Protein AF-A0A383EWZ5-F1 (afdb_monomer_lite)

Radius of gyration: 17.29 Å; chains: 1; bounding box: 44×47×40 Å

Secondary structure (DSSP, 8-state):
-----EEEE-TTT--EEEEE--HHHHH--EEETTEEE---GGG-EEEEE-TT--SS--EEEEEETTEEEEE-TTS-EEEEEE-S---SSS-S-SS-EEE-SSSSSS-EEE-SSEEE-TTS-EEEES---S----EEEE--S--TTS--EEEETTTTEEE-TTS-EEEE--TTT-S----EEEE--S--SSS-EEEE-

Sequence (197 aa):
MEDMDLLILDGKTGQVKRKANPDQLTGCSAYVNGDLHISNYAHHRLMIANFSGNQYPQDFVVKLGNDIIAFNHQLEILWQYKNKWYQYPKHSAYIPAVGDLDGDGRDEVNGGHFGLDHDGTVIWERYLGDNMDAVLVEDWDGNPDNGKEAILSAGGQVLDASGFSLLELGLEVVPHGQEVRCGNIFPNPTGLDMVIR

InterPro domains:
  IPR028994 Integrin alpha, N-terminal [SSF69318] (25-142)

Organism: NCBI:txid408172

pLDDT: mean 89.62, std 11.78, range [51.66, 98.75]

Structure (mmCIF, N/CA/C/O backbone):
data_AF-A0A383EWZ5-F1
#
_entry.id   AF-A0A383EWZ5-F1
#
loop_
_atom_site.group_PDB
_atom_site.id
_atom_site.type_symbol
_atom_site.label_atom_id
_atom_site.label_alt_id
_atom_site.label_comp_id
_atom_site.label_asym_id
_atom_site.label_entity_id
_atom_site.label_seq_id
_atom_site.pdbx_PDB_ins_code
_atom_site.Cartn_x
_atom_site.Cartn_y
_atom_site.Cartn_z
_atom_site.occupancy
_atom_site.B_iso_or_equiv
_atom_site.auth_seq_id
_atom_site.auth_comp_id
_atom_site.auth_asym_id
_atom_site.auth_atom_id
_atom_site.pdbx_PDB_model_num
ATOM 1 N N . MET A 1 1 ? -10.022 20.322 10.426 1.00 56.25 1 MET A N 1
ATOM 2 C CA . MET A 1 1 ? -11.365 19.703 10.414 1.00 56.25 1 MET A CA 1
ATOM 3 C C . MET A 1 1 ? -11.706 19.461 11.869 1.00 56.25 1 MET A C 1
ATOM 5 O O . MET A 1 1 ? -10.805 19.022 12.566 1.00 56.25 1 MET A O 1
ATOM 9 N N . GLU A 1 2 ? -12.893 19.831 12.350 1.00 62.06 2 GLU A N 1
ATOM 10 C CA . GLU A 1 2 ? -13.145 19.791 13.803 1.00 62.06 2 GLU A CA 1
ATOM 11 C C . GLU A 1 2 ? -13.675 18.442 14.306 1.00 62.06 2 GLU A C 1
ATOM 13 O O . GLU A 1 2 ? -13.528 18.187 15.487 1.00 62.06 2 GLU A O 1
ATOM 18 N N . ASP A 1 3 ? -14.137 17.532 13.434 1.00 75.44 3 ASP A N 1
ATOM 19 C CA . ASP A 1 3 ? -14.577 16.189 13.843 1.00 75.44 3 ASP A CA 1
ATOM 20 C C . ASP A 1 3 ? -14.409 15.155 12.707 1.00 75.44 3 ASP A C 1
ATOM 22 O O . ASP A 1 3 ? -15.035 15.289 11.651 1.00 75.44 3 ASP A O 1
ATOM 26 N N . MET A 1 4 ? -13.593 14.108 12.907 1.00 85.94 4 MET A N 1
ATOM 27 C CA . MET A 1 4 ? -13.520 12.936 12.014 1.00 85.94 4 MET A CA 1
ATOM 28 C C . MET A 1 4 ? -13.779 11.642 12.783 1.00 85.94 4 MET A C 1
ATOM 30 O O . MET A 1 4 ? -12.963 11.209 13.591 1.00 85.94 4 MET A O 1
ATOM 34 N N . ASP A 1 5 ? -14.890 10.982 12.464 1.00 91.19 5 ASP A N 1
ATOM 35 C CA . ASP A 1 5 ? -15.229 9.688 13.045 1.00 91.19 5 ASP A CA 1
ATOM 36 C C . ASP A 1 5 ? -14.757 8.526 12.168 1.00 91.19 5 ASP A C 1
ATOM 38 O O . ASP A 1 5 ? -14.969 8.496 10.954 1.00 91.19 5 ASP A O 1
ATOM 42 N N . LEU A 1 6 ? -14.206 7.513 12.825 1.00 93.38 6 LEU A N 1
ATOM 43 C CA . LEU A 1 6 ? -13.883 6.216 12.262 1.00 93.38 6 LEU A CA 1
ATOM 44 C C . LEU A 1 6 ? -14.893 5.195 12.775 1.00 93.38 6 LEU A C 1
ATOM 46 O O . LEU A 1 6 ? -15.078 5.049 13.985 1.00 93.38 6 LEU A O 1
ATOM 50 N N . LEU A 1 7 ? -15.579 4.514 11.859 1.00 96.12 7 LEU A N 1
ATOM 51 C CA . LEU A 1 7 ? -16.716 3.655 12.182 1.00 96.12 7 LEU A CA 1
ATOM 52 C C . LEU A 1 7 ? -16.502 2.242 11.648 1.00 96.12 7 LEU A C 1
ATOM 54 O O . LEU A 1 7 ? -16.150 2.056 10.486 1.00 96.12 7 LEU A O 1
ATOM 58 N N . ILE A 1 8 ? -16.833 1.248 12.471 1.00 96.44 8 ILE A N 1
ATOM 59 C CA . ILE A 1 8 ? -17.096 -0.117 12.008 1.00 96.44 8 ILE A CA 1
ATOM 60 C C . ILE A 1 8 ? -18.599 -0.313 12.055 1.00 96.44 8 ILE A C 1
ATOM 62 O O . ILE A 1 8 ? -19.217 -0.187 13.117 1.00 96.44 8 ILE A O 1
ATOM 66 N N . LEU A 1 9 ? -19.183 -0.631 10.905 1.00 97.56 9 LEU A N 1
ATOM 67 C CA . LEU A 1 9 ? -20.614 -0.845 10.759 1.00 97.56 9 LEU A CA 1
ATOM 68 C C . LEU A 1 9 ? -20.910 -2.328 10.559 1.00 97.56 9 LEU A C 1
ATOM 70 O O . LEU A 1 9 ? -20.127 -3.083 9.985 1.00 97.56 9 LEU A O 1
ATOM 74 N N . ASP A 1 10 ? -22.077 -2.756 11.014 1.00 97.94 10 ASP A N 1
ATOM 75 C CA . ASP A 1 10 ? -22.634 -4.025 10.588 1.00 97.94 10 ASP A CA 1
ATOM 76 C C . ASP A 1 10 ? -22.976 -3.969 9.093 1.00 97.94 10 ASP A C 1
ATOM 78 O O . ASP A 1 10 ? -23.831 -3.190 8.678 1.00 97.94 10 ASP A O 1
ATOM 82 N N . GLY A 1 11 ? -22.326 -4.805 8.280 1.00 96.00 11 GLY A N 1
ATOM 83 C CA . GLY A 1 11 ? -22.461 -4.749 6.820 1.00 96.00 11 GLY A CA 1
ATOM 84 C C . GLY A 1 11 ? -23.876 -5.012 6.289 1.00 96.00 11 GLY A C 1
ATOM 85 O O . GLY A 1 11 ? -24.184 -4.615 5.170 1.00 96.00 11 GLY A O 1
ATOM 86 N N . LYS A 1 12 ? -24.757 -5.650 7.075 1.00 97.94 12 LYS A N 1
ATOM 87 C CA . LYS A 1 12 ? -26.149 -5.910 6.679 1.00 97.94 12 LYS A CA 1
ATOM 88 C C . LYS A 1 12 ? -27.091 -4.779 7.082 1.00 97.94 12 LYS A C 1
ATOM 90 O O . LYS A 1 12 ? -28.042 -4.492 6.360 1.00 97.94 12 LYS A O 1
ATOM 95 N N . THR A 1 13 ? -26.884 -4.198 8.260 1.00 98.25 13 THR A N 1
ATOM 96 C CA . THR A 1 13 ? -27.849 -3.279 8.887 1.00 98.25 13 THR A CA 1
ATOM 97 C C . THR A 1 13 ? -27.386 -1.827 8.926 1.00 98.25 13 THR A C 1
ATOM 99 O O . THR A 1 13 ? -28.199 -0.945 9.185 1.00 98.25 13 THR A O 1
ATOM 102 N N . GLY A 1 14 ? -26.096 -1.565 8.708 1.00 97.75 14 GLY A N 1
ATOM 103 C CA . GLY A 1 14 ? -25.486 -0.247 8.876 1.00 97.75 14 GLY A CA 1
ATOM 104 C C . GLY A 1 14 ? -25.384 0.209 10.335 1.00 97.75 14 GLY A C 1
ATOM 105 O O . GLY A 1 14 ? -24.978 1.339 10.587 1.00 97.75 14 GLY A O 1
ATOM 106 N N . GLN A 1 15 ? -25.746 -0.636 11.309 1.00 98.44 15 GLN A N 1
ATOM 107 C CA . GLN A 1 15 ? -25.630 -0.287 12.724 1.00 98.44 15 GLN A CA 1
ATOM 108 C C . GLN A 1 15 ? -24.164 -0.102 13.117 1.00 98.44 15 GLN A C 1
ATOM 110 O O . GLN A 1 15 ? -23.313 -0.925 12.777 1.00 98.44 15 GLN A O 1
ATOM 115 N N . VAL A 1 16 ? -23.877 0.961 13.869 1.00 98.12 16 VAL A N 1
ATOM 116 C CA . VAL A 1 16 ? -22.535 1.227 14.395 1.00 98.12 16 VAL A CA 1
ATOM 117 C C . VAL A 1 16 ? -22.170 0.147 15.410 1.00 98.12 16 VAL A C 1
ATOM 119 O O . VAL A 1 16 ? -22.801 0.029 16.458 1.00 98.12 16 VAL A O 1
ATOM 122 N N . LYS A 1 17 ? -21.136 -0.635 15.095 1.00 97.31 17 LYS A N 1
ATOM 123 C CA . LYS A 1 17 ? -20.541 -1.639 15.986 1.00 97.31 17 LYS A CA 1
ATOM 124 C C . LYS A 1 17 ? -19.411 -1.050 16.820 1.00 97.31 17 LYS A C 1
ATOM 126 O O . LYS A 1 17 ? -19.296 -1.374 17.998 1.00 97.31 17 LYS A O 1
ATOM 131 N N . ARG A 1 18 ? -18.584 -0.191 16.218 1.00 97.31 18 ARG A N 1
ATOM 132 C CA . ARG A 1 18 ? -17.543 0.587 16.905 1.00 97.31 18 ARG A CA 1
ATOM 133 C C . ARG A 1 18 ? -17.432 1.975 16.301 1.00 97.31 18 ARG A C 1
ATOM 135 O O . ARG A 1 18 ? -17.715 2.163 15.118 1.00 97.31 18 ARG A O 1
ATOM 142 N N . LYS A 1 19 ? -16.994 2.915 17.131 1.00 96.69 19 LYS A N 1
ATOM 143 C CA . LYS A 1 19 ? -16.715 4.298 16.772 1.00 96.69 19 LYS A CA 1
ATOM 144 C C . LYS A 1 19 ? -15.467 4.757 17.520 1.00 96.69 19 LYS A C 1
ATOM 146 O O . LYS A 1 19 ? -15.365 4.510 18.719 1.00 96.69 19 LYS A O 1
ATOM 151 N N . ALA A 1 20 ? -14.577 5.445 16.824 1.00 95.19 20 ALA A N 1
ATOM 152 C CA . ALA A 1 20 ? -13.447 6.167 17.392 1.00 95.19 20 ALA A CA 1
ATOM 153 C C . ALA A 1 20 ? -13.312 7.530 16.702 1.00 95.19 20 ALA A C 1
ATOM 155 O O . ALA A 1 20 ? -13.821 7.717 15.599 1.00 95.19 20 ALA A O 1
ATOM 156 N N . ASN A 1 21 ? -12.637 8.472 17.353 1.00 93.25 21 ASN A N 1
ATOM 157 C CA . ASN A 1 21 ? -12.317 9.788 16.798 1.00 93.25 21 ASN A CA 1
ATOM 158 C C . ASN A 1 21 ? -10.880 10.139 17.221 1.00 93.25 21 ASN A C 1
ATOM 160 O O . ASN A 1 21 ? -10.679 10.869 18.188 1.00 93.25 21 ASN A O 1
ATOM 164 N N . PRO A 1 22 ? -9.877 9.463 16.636 1.00 91.25 22 PRO A N 1
ATOM 165 C CA . PRO A 1 22 ? -8.482 9.684 16.991 1.00 91.25 22 PRO A CA 1
ATOM 166 C C . PRO A 1 22 ? -8.011 11.060 16.505 1.00 91.25 22 PRO A C 1
ATOM 168 O O . PRO A 1 22 ? -8.162 11.391 15.326 1.00 91.25 22 PRO A O 1
ATOM 171 N N . ASP A 1 23 ? -7.370 11.820 17.397 1.00 89.69 23 ASP A N 1
ATOM 172 C CA . ASP A 1 23 ? -6.851 13.171 17.130 1.00 89.69 23 ASP A CA 1
ATOM 173 C C . ASP A 1 23 ? -5.902 13.221 15.922 1.00 89.69 23 ASP A C 1
ATOM 175 O O . ASP A 1 23 ? -5.791 14.236 15.236 1.00 89.69 23 ASP A O 1
ATOM 179 N N . GLN A 1 24 ? -5.224 12.114 15.616 1.00 89.31 24 GLN A N 1
ATOM 180 C CA . GLN A 1 24 ? -4.352 11.992 14.453 1.00 89.31 24 GLN A CA 1
ATOM 181 C C . GLN A 1 24 ? -5.112 12.265 13.152 1.00 89.31 24 GLN A C 1
ATOM 183 O O . GLN A 1 24 ? -4.563 12.923 12.278 1.00 89.31 24 GLN A O 1
ATOM 188 N N . LEU A 1 25 ? -6.377 11.842 13.029 1.00 85.56 25 LEU A N 1
ATOM 189 C CA . LEU A 1 25 ? -7.168 12.090 11.820 1.00 85.56 25 LEU A CA 1
ATOM 190 C C . LEU A 1 25 ? -7.535 13.572 11.660 1.00 85.56 25 LEU A C 1
ATOM 192 O O . LEU A 1 25 ? -7.597 14.079 10.543 1.00 85.56 25 LEU A O 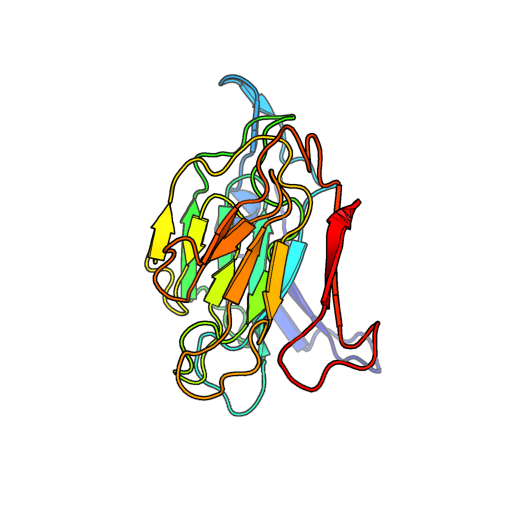1
ATOM 196 N N . THR A 1 26 ? -7.760 14.295 12.756 1.00 81.25 26 THR A N 1
ATOM 197 C CA . THR A 1 26 ? -8.099 15.726 12.705 1.00 81.25 26 THR A CA 1
ATOM 198 C C . THR A 1 26 ? -6.859 16.619 12.616 1.00 81.25 26 THR A C 1
ATOM 200 O O . THR A 1 26 ? -6.941 17.717 12.057 1.00 81.25 26 THR A O 1
ATOM 203 N N . GLY A 1 27 ? -5.709 16.138 13.101 1.00 77.69 27 GLY A N 1
ATOM 204 C CA . GLY A 1 27 ? -4.409 16.809 13.035 1.00 77.69 27 GLY A CA 1
ATOM 205 C C . GLY A 1 27 ? -3.689 16.704 11.685 1.00 77.69 27 GLY A C 1
ATOM 206 O O . GLY A 1 27 ? -2.743 17.459 11.439 1.00 77.69 27 GLY A O 1
ATOM 207 N N . CYS A 1 28 ? -4.125 15.808 10.794 1.00 71.94 28 CYS A N 1
ATOM 208 C CA . CYS A 1 28 ? -3.512 15.632 9.480 1.00 71.94 28 CYS A CA 1
ATOM 209 C C . CYS A 1 28 ? -3.563 16.897 8.620 1.00 71.94 28 CYS A C 1
ATOM 211 O O . CYS A 1 28 ? -4.559 17.621 8.558 1.00 71.94 28 CYS A O 1
ATOM 213 N N . SER A 1 29 ? -2.469 17.128 7.9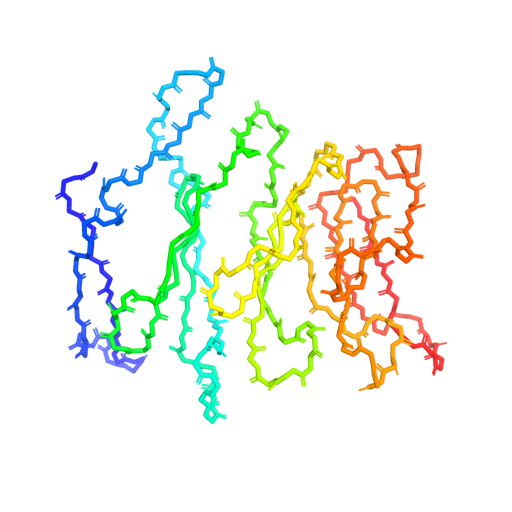02 1.00 68.44 29 SER A N 1
ATOM 214 C CA . SER A 1 29 ? -2.251 18.306 7.063 1.00 68.44 29 SER A CA 1
ATOM 215 C C . SER A 1 29 ? -1.670 17.902 5.709 1.00 68.44 29 SER A C 1
ATOM 217 O O . SER A 1 29 ? -0.946 16.911 5.607 1.00 68.44 29 SER A O 1
ATOM 219 N N . ALA A 1 30 ? -1.937 18.694 4.670 1.00 62.88 30 ALA A N 1
ATOM 220 C CA . ALA A 1 30 ? -1.266 18.585 3.378 1.00 62.88 30 ALA A CA 1
ATOM 221 C C . ALA A 1 30 ? -0.526 19.896 3.072 1.00 62.88 30 ALA A C 1
ATOM 223 O O . ALA A 1 30 ? -0.975 20.979 3.435 1.00 62.88 30 ALA A O 1
ATOM 224 N N . TYR A 1 31 ? 0.630 19.823 2.418 1.00 64.00 31 TYR A N 1
ATOM 225 C CA . TYR A 1 31 ? 1.405 21.015 2.062 1.00 64.00 31 TYR A CA 1
ATOM 226 C C . TYR A 1 31 ? 1.658 21.051 0.557 1.00 64.00 31 TYR A C 1
ATOM 228 O O . TYR A 1 31 ? 1.895 20.016 -0.062 1.00 64.00 31 TYR A O 1
ATOM 236 N N . VAL A 1 32 ? 1.621 22.244 -0.035 1.00 60.25 32 VAL A N 1
ATOM 237 C CA . VAL A 1 32 ? 1.990 22.489 -1.435 1.00 60.25 32 VAL A CA 1
ATOM 238 C C . VAL A 1 32 ? 2.974 23.654 -1.454 1.00 60.25 32 VAL A C 1
ATOM 240 O O . VAL A 1 32 ? 2.634 24.752 -1.036 1.00 60.25 32 VAL A O 1
ATOM 243 N N . ASN A 1 33 ? 4.208 23.413 -1.912 1.00 64.31 33 ASN A N 1
ATOM 244 C CA . ASN A 1 33 ? 5.282 24.421 -1.971 1.00 64.31 33 ASN A CA 1
ATOM 245 C C . ASN A 1 33 ? 5.559 25.147 -0.636 1.00 64.31 33 ASN A C 1
ATOM 247 O O . ASN A 1 33 ? 5.927 26.316 -0.627 1.00 64.31 33 ASN A O 1
ATOM 251 N N . GLY A 1 34 ? 5.403 24.442 0.489 1.00 63.25 34 GLY A N 1
ATOM 252 C CA . GLY A 1 34 ? 5.621 24.988 1.834 1.00 63.25 34 GLY A CA 1
ATOM 253 C C . GLY A 1 34 ? 4.384 25.621 2.475 1.00 63.25 34 GLY A C 1
ATOM 254 O O . GLY A 1 34 ? 4.374 25.802 3.690 1.00 63.25 34 GLY A O 1
ATOM 255 N N . ASP A 1 35 ? 3.320 25.863 1.708 1.00 62.84 35 ASP A N 1
ATOM 256 C CA . ASP A 1 35 ? 2.063 26.392 2.229 1.00 62.84 35 ASP A CA 1
ATOM 257 C C . ASP A 1 35 ? 1.121 25.257 2.637 1.00 62.84 35 ASP A C 1
ATOM 259 O O . ASP A 1 35 ? 0.943 24.280 1.902 1.00 62.84 35 ASP A O 1
ATOM 263 N N . LEU A 1 36 ? 0.504 25.387 3.817 1.00 61.72 36 LEU A N 1
ATOM 264 C CA . LEU A 1 36 ? -0.530 24.470 4.291 1.00 61.72 36 LEU A CA 1
ATOM 265 C C . LEU A 1 36 ? -1.727 24.555 3.340 1.00 61.72 36 LEU A C 1
ATOM 267 O O . LEU A 1 36 ? -2.481 25.529 3.349 1.00 61.72 36 LEU A O 1
ATOM 271 N N . HIS A 1 37 ? -1.907 23.524 2.527 1.00 57.34 37 HIS A N 1
ATOM 272 C CA . HIS A 1 37 ? -3.116 23.341 1.750 1.00 57.34 37 HIS A CA 1
ATOM 273 C C . HIS A 1 37 ? -4.018 22.412 2.553 1.00 57.34 37 HIS A C 1
ATOM 275 O O . HIS A 1 37 ? -3.618 21.325 2.957 1.00 57.34 37 HIS A O 1
ATOM 281 N N . ILE A 1 38 ? -5.238 22.862 2.821 1.00 52.38 38 ILE A N 1
ATOM 282 C CA . ILE A 1 38 ? -6.286 22.078 3.483 1.00 52.38 38 ILE A CA 1
ATOM 283 C C . ILE A 1 38 ? -6.251 20.647 2.921 1.00 52.38 38 ILE A C 1
ATOM 285 O O . ILE A 1 38 ? -6.198 20.508 1.696 1.00 52.38 38 ILE A O 1
ATOM 289 N N . SER A 1 39 ? -6.226 19.617 3.783 1.00 51.66 39 SER A N 1
ATOM 290 C CA . SER A 1 39 ? -6.162 18.204 3.372 1.00 51.66 39 SER A CA 1
ATOM 291 C C . SER A 1 39 ? -7.039 17.975 2.145 1.00 51.66 39 SER A C 1
ATOM 293 O O . SER A 1 39 ? -8.250 18.194 2.194 1.00 51.66 39 SER A O 1
ATOM 295 N N . ASN A 1 40 ? -6.415 17.642 1.010 1.00 54.19 40 ASN A N 1
ATOM 296 C CA . ASN A 1 40 ? -7.129 17.454 -0.245 1.00 54.19 40 ASN A CA 1
ATOM 297 C C . ASN A 1 40 ? -7.959 16.168 -0.133 1.00 54.19 40 ASN A C 1
ATOM 299 O O . ASN A 1 40 ? -7.473 15.072 -0.422 1.00 54.19 40 ASN A O 1
ATOM 303 N N . TYR A 1 41 ? -9.211 16.326 0.302 1.00 55.28 41 TYR A N 1
ATOM 304 C CA . TYR A 1 41 ? -10.167 15.248 0.567 1.00 55.28 41 TYR A CA 1
ATOM 305 C C . TYR A 1 41 ? -10.356 14.282 -0.607 1.00 55.28 41 TYR A C 1
ATOM 307 O O . TYR A 1 41 ? -10.749 13.137 -0.393 1.00 55.28 41 TYR A O 1
ATOM 315 N N . ALA A 1 42 ? -10.036 14.690 -1.841 1.00 58.41 42 ALA A N 1
ATOM 316 C CA . ALA A 1 42 ? -10.112 13.812 -3.005 1.00 58.41 42 ALA A CA 1
ATOM 317 C C . ALA A 1 42 ? -9.160 12.601 -2.915 1.00 58.41 42 ALA A C 1
ATOM 319 O O . ALA A 1 42 ? -9.390 11.579 -3.570 1.00 58.41 42 ALA A O 1
ATOM 320 N N . HIS A 1 43 ? -8.084 12.689 -2.124 1.00 73.06 43 HIS A N 1
ATOM 321 C CA . HIS A 1 43 ? -7.005 11.694 -2.108 1.00 73.06 43 HIS A CA 1
ATOM 322 C C . HIS A 1 43 ? -6.922 10.880 -0.810 1.00 73.06 43 HIS A C 1
ATOM 324 O O . HIS A 1 43 ? -5.939 10.171 -0.607 1.00 73.06 43 HIS A O 1
ATOM 330 N N . HIS A 1 44 ? -7.940 10.940 0.055 1.00 82.75 44 HIS A N 1
ATOM 331 C CA . HIS A 1 44 ? -7.993 10.067 1.229 1.00 82.75 44 HIS A CA 1
ATOM 332 C C . HIS A 1 44 ? -8.222 8.630 0.780 1.00 82.75 44 HIS A C 1
ATOM 334 O O . HIS A 1 44 ? -9.055 8.377 -0.099 1.00 82.75 44 HIS A O 1
ATOM 340 N N . ARG A 1 45 ? -7.477 7.693 1.359 1.00 90.50 45 ARG A N 1
ATOM 341 C CA . ARG A 1 45 ? -7.586 6.267 1.043 1.00 90.50 45 ARG A CA 1
ATOM 342 C C . ARG A 1 45 ? -7.585 5.460 2.325 1.00 90.50 45 ARG A C 1
ATOM 344 O O . ARG A 1 45 ? -6.920 5.831 3.287 1.00 90.50 45 ARG A O 1
ATOM 351 N N . LEU A 1 46 ? -8.345 4.377 2.308 1.00 94.06 46 LEU A N 1
ATOM 352 C CA . LEU A 1 46 ? -8.364 3.369 3.350 1.00 94.06 46 LEU A CA 1
ATOM 353 C C . LEU A 1 46 ? -8.138 2.028 2.665 1.00 94.06 46 LEU A C 1
ATOM 355 O O . LEU A 1 46 ? -8.840 1.711 1.703 1.00 94.06 46 LEU A O 1
ATOM 359 N N . MET A 1 47 ? -7.169 1.269 3.157 1.00 97.19 47 MET A N 1
ATOM 360 C CA . MET A 1 47 ? -6.870 -0.078 2.685 1.00 97.19 47 MET A CA 1
ATOM 361 C C . MET A 1 47 ? -6.968 -1.039 3.867 1.00 97.19 47 MET A C 1
ATOM 363 O O . MET A 1 47 ? -6.459 -0.729 4.942 1.00 97.19 47 MET A O 1
ATOM 367 N N . ILE A 1 48 ? -7.634 -2.179 3.672 1.00 98.00 48 ILE A N 1
ATOM 368 C CA . ILE A 1 48 ? -7.638 -3.280 4.645 1.00 98.00 48 ILE A CA 1
ATOM 369 C C . ILE A 1 48 ? -6.304 -4.015 4.540 1.00 98.00 48 ILE A C 1
ATOM 371 O O . ILE A 1 48 ? -5.862 -4.280 3.428 1.00 98.00 48 ILE A O 1
ATOM 375 N N . ALA A 1 49 ? -5.708 -4.344 5.681 1.00 98.31 49 ALA A N 1
ATOM 376 C CA . ALA A 1 49 ? -4.413 -5.001 5.798 1.00 98.31 49 ALA A CA 1
ATOM 377 C C . ALA A 1 49 ? -4.394 -5.962 7.004 1.00 98.31 49 ALA A C 1
ATOM 379 O O . ALA A 1 49 ? -5.349 -6.045 7.788 1.00 98.31 49 ALA A O 1
ATOM 380 N N . ASN A 1 50 ? -3.297 -6.689 7.169 1.00 98.31 50 ASN A N 1
ATOM 381 C CA . ASN A 1 50 ? -3.050 -7.600 8.275 1.00 98.31 50 ASN A CA 1
ATOM 382 C C . ASN A 1 50 ? -1.749 -7.288 9.026 1.00 98.31 50 ASN A C 1
ATOM 384 O O . ASN A 1 50 ? -0.871 -8.137 9.152 1.00 98.31 50 ASN A O 1
ATOM 388 N N . PHE A 1 51 ? -1.634 -6.083 9.578 1.00 98.69 51 PHE A N 1
ATOM 389 C CA . PHE A 1 51 ? -0.440 -5.661 10.319 1.00 98.69 51 PHE A CA 1
ATOM 390 C C . PHE A 1 51 ? -0.169 -6.487 11.582 1.00 98.69 51 PHE A C 1
ATOM 392 O O . PHE A 1 51 ? 0.975 -6.712 11.956 1.00 98.69 51 PHE A O 1
ATOM 399 N N . SER A 1 52 ? -1.214 -6.964 12.257 1.00 98.25 52 SER A N 1
ATOM 400 C CA . SER A 1 52 ? -1.076 -7.701 13.519 1.00 98.25 52 SER A CA 1
ATOM 401 C C . SER A 1 52 ? -0.863 -9.210 13.330 1.00 98.25 52 SER A C 1
ATOM 403 O O . SER A 1 52 ? -0.751 -9.929 14.323 1.00 98.25 52 SER A O 1
ATOM 405 N N . GLY A 1 53 ? -0.839 -9.722 12.091 1.00 97.12 53 GLY A N 1
ATOM 406 C CA . GLY A 1 53 ? -0.740 -11.163 11.812 1.00 97.12 53 GLY A CA 1
ATOM 407 C C . GLY A 1 53 ? -1.968 -11.959 12.275 1.00 97.12 53 GLY A C 1
ATOM 408 O O . GLY A 1 53 ? -1.856 -13.063 12.807 1.00 97.12 53 GLY A O 1
ATOM 409 N N . ASN A 1 54 ? -3.161 -11.381 12.125 1.00 97.12 54 ASN A N 1
ATOM 410 C CA . ASN A 1 54 ? -4.426 -12.042 12.433 1.00 97.12 54 ASN A CA 1
ATOM 411 C C . ASN A 1 54 ? -4.721 -13.185 11.448 1.00 97.12 54 ASN A C 1
ATOM 413 O O . ASN A 1 54 ? -4.161 -13.252 10.357 1.00 97.12 54 ASN A O 1
ATOM 417 N N . GLN A 1 55 ? -5.682 -14.052 11.793 1.00 95.19 55 GLN A N 1
ATOM 418 C CA . GLN A 1 55 ? -6.125 -15.141 10.908 1.00 95.19 55 GLN A CA 1
ATOM 419 C C . GLN A 1 55 ? -6.671 -14.643 9.554 1.00 95.19 55 GLN A C 1
ATOM 421 O O . GLN A 1 55 ? -6.623 -15.368 8.563 1.00 95.19 55 GLN A O 1
ATOM 426 N N . TYR A 1 56 ? -7.237 -13.438 9.519 1.00 94.25 56 TYR A N 1
ATOM 427 C CA . TYR A 1 56 ? -7.718 -12.781 8.308 1.00 94.25 56 TYR A CA 1
ATOM 428 C C . TYR A 1 56 ? -7.441 -11.272 8.395 1.00 94.25 56 TYR A C 1
ATOM 430 O O . TYR A 1 56 ? -7.444 -10.736 9.509 1.00 94.25 56 TYR A O 1
ATOM 438 N N . PRO A 1 57 ? -7.255 -10.574 7.257 1.00 97.00 57 PRO A N 1
ATOM 439 C CA . PRO A 1 57 ? -7.074 -9.126 7.240 1.00 97.00 57 PRO A CA 1
ATOM 440 C C . PRO A 1 57 ? -8.265 -8.411 7.882 1.00 97.00 57 PRO A C 1
ATOM 442 O O . PRO A 1 57 ? -9.417 -8.580 7.473 1.00 97.00 57 PRO A O 1
ATOM 445 N N . GLN A 1 58 ? -7.982 -7.638 8.922 1.00 96.69 58 GLN A N 1
ATOM 446 C CA . GLN A 1 58 ? -8.976 -6.863 9.674 1.00 96.69 58 GLN A CA 1
ATOM 447 C C . GLN A 1 58 ? -8.413 -5.556 10.239 1.00 96.69 58 GLN A C 1
ATOM 449 O O . GLN A 1 58 ? -9.179 -4.714 10.714 1.00 96.69 58 GLN A O 1
ATOM 454 N N . ASP A 1 59 ? -7.097 -5.383 10.160 1.00 98.56 59 ASP A N 1
ATOM 455 C CA . ASP A 1 59 ? -6.448 -4.108 10.396 1.00 98.56 59 ASP A CA 1
ATOM 456 C C . ASP A 1 59 ? -6.595 -3.256 9.132 1.00 98.56 59 ASP A C 1
ATOM 458 O O . ASP A 1 59 ? -7.102 -3.702 8.096 1.00 98.56 59 ASP A O 1
ATOM 462 N N . PHE A 1 60 ? -6.212 -1.992 9.207 1.00 98.31 60 PHE A N 1
ATOM 463 C CA . PHE A 1 60 ? -6.305 -1.105 8.059 1.00 98.31 60 PHE A CA 1
ATOM 464 C C . PHE A 1 60 ? -5.376 0.083 8.213 1.00 98.31 60 PHE A C 1
ATOM 466 O O . PHE A 1 60 ? -4.978 0.464 9.311 1.00 98.31 60 PHE A O 1
ATOM 473 N N . VAL A 1 61 ? -5.058 0.702 7.088 1.00 97.88 61 VAL A N 1
ATOM 474 C CA . VAL A 1 61 ? -4.248 1.913 7.031 1.00 97.88 61 VAL A CA 1
ATOM 475 C C . VAL A 1 61 ? -5.023 3.011 6.326 1.00 97.88 61 VAL A C 1
ATOM 477 O O . VAL A 1 61 ? -5.689 2.789 5.311 1.00 97.88 61 VAL A O 1
ATOM 480 N N . VAL A 1 62 ? -4.942 4.214 6.883 1.00 94.81 62 VAL A N 1
ATOM 481 C CA . VAL A 1 62 ? -5.545 5.424 6.340 1.00 94.81 62 VAL A CA 1
ATOM 482 C C . VAL A 1 62 ? -4.435 6.324 5.823 1.00 94.81 62 VAL A C 1
ATOM 484 O O . VAL A 1 62 ? -3.561 6.744 6.580 1.00 94.81 62 VAL A O 1
ATOM 487 N N . LYS A 1 63 ? -4.495 6.658 4.534 1.00 90.81 63 LYS A N 1
ATOM 488 C CA . LYS A 1 63 ? -3.721 7.754 3.954 1.00 90.81 63 LYS A CA 1
ATOM 489 C C . LYS A 1 63 ? -4.544 9.032 4.026 1.00 90.81 63 LYS A C 1
ATOM 491 O O . LYS A 1 63 ? -5.617 9.115 3.418 1.00 90.81 63 LYS A O 1
ATOM 496 N N . LEU A 1 64 ? -4.011 10.037 4.711 1.00 85.94 64 LEU A N 1
ATOM 497 C CA . LEU A 1 64 ? -4.669 11.309 4.961 1.00 85.94 64 LEU A CA 1
ATOM 498 C C . LEU A 1 64 ? -3.679 12.470 4.805 1.00 85.94 64 LEU A C 1
ATOM 500 O O . LEU A 1 64 ? -2.851 12.726 5.672 1.00 85.94 64 LEU A O 1
ATOM 504 N N . GLY A 1 65 ? -3.746 13.180 3.675 1.00 80.25 65 GLY A N 1
ATOM 505 C CA . GLY A 1 65 ? -2.732 14.182 3.335 1.00 80.25 65 GLY A CA 1
ATOM 506 C C . GLY A 1 65 ? -1.345 13.541 3.229 1.00 80.25 65 GLY A C 1
ATOM 507 O O . GLY A 1 65 ? -1.135 12.658 2.391 1.00 80.25 65 GLY A O 1
ATOM 508 N N . ASN A 1 66 ? -0.421 13.979 4.084 1.00 83.44 66 ASN A N 1
ATOM 509 C CA . ASN A 1 66 ? 0.926 13.414 4.178 1.00 83.44 66 ASN A CA 1
ATOM 510 C C . ASN A 1 66 ? 1.013 12.233 5.152 1.00 83.44 66 ASN A C 1
ATOM 512 O O . ASN A 1 66 ? 2.043 11.569 5.197 1.00 83.44 66 ASN A O 1
ATOM 516 N N . ASP A 1 67 ? -0.011 11.986 5.956 1.00 89.56 67 ASP A N 1
ATOM 517 C CA . ASP A 1 67 ? 0.041 10.982 7.007 1.00 89.56 67 ASP A CA 1
ATOM 518 C C . ASP A 1 67 ? -0.450 9.623 6.503 1.00 89.56 67 ASP A C 1
ATOM 520 O O . ASP A 1 67 ? -1.409 9.522 5.732 1.00 89.56 67 ASP A O 1
ATOM 524 N N . ILE A 1 68 ? 0.222 8.577 6.970 1.00 94.00 68 ILE A N 1
ATOM 525 C CA . ILE A 1 68 ? -0.149 7.174 6.826 1.00 94.00 68 ILE A CA 1
ATOM 526 C C . ILE A 1 68 ? -0.317 6.643 8.246 1.00 94.00 68 ILE A C 1
ATOM 528 O O . ILE A 1 68 ? 0.644 6.627 9.013 1.00 94.00 68 ILE A O 1
ATOM 532 N N . ILE A 1 69 ? -1.537 6.277 8.623 1.00 96.38 69 ILE A N 1
ATOM 533 C CA . ILE A 1 69 ? -1.864 5.877 9.995 1.00 96.38 69 ILE A CA 1
ATOM 534 C C . ILE A 1 69 ? -2.461 4.477 9.954 1.00 96.38 69 ILE A C 1
ATOM 536 O O . ILE A 1 69 ? -3.490 4.273 9.305 1.00 96.38 69 ILE A O 1
ATOM 540 N N . ALA A 1 70 ? -1.830 3.530 10.639 1.00 98.31 70 ALA A N 1
ATOM 541 C CA . ALA A 1 70 ? -2.331 2.170 10.761 1.00 98.31 70 ALA A CA 1
ATOM 542 C C . ALA A 1 70 ? -3.145 1.988 12.033 1.00 98.31 70 ALA A C 1
ATOM 544 O O . ALA A 1 70 ? -2.815 2.515 13.099 1.00 98.31 70 ALA A O 1
ATOM 545 N N . PHE A 1 71 ? -4.195 1.193 11.908 1.00 98.56 71 PHE A N 1
ATOM 546 C CA . PHE A 1 71 ? -5.125 0.871 12.966 1.00 98.56 71 PHE A CA 1
ATOM 547 C C . PHE A 1 71 ? -5.372 -0.628 13.002 1.00 98.56 71 PHE A C 1
ATOM 549 O O . PHE A 1 71 ? -5.444 -1.279 11.958 1.00 98.56 71 PHE A O 1
ATOM 556 N N . ASN A 1 72 ? -5.592 -1.156 14.200 1.00 97.88 72 ASN A N 1
ATOM 557 C CA . ASN A 1 72 ? -6.139 -2.493 14.349 1.00 97.88 72 ASN A CA 1
ATOM 558 C C . ASN A 1 72 ? -7.670 -2.502 14.198 1.00 97.88 72 ASN A C 1
ATOM 560 O O . ASN A 1 72 ? -8.346 -1.466 14.157 1.00 97.88 72 ASN A O 1
ATOM 564 N N . HIS A 1 73 ? -8.250 -3.698 14.183 1.00 94.81 73 HIS A N 1
ATOM 565 C CA . HIS A 1 73 ? -9.700 -3.895 14.082 1.00 94.81 73 HIS A CA 1
ATOM 566 C C . HIS A 1 73 ? -10.524 -3.403 15.299 1.00 94.81 73 HIS A C 1
ATOM 568 O O . HIS A 1 73 ? -11.763 -3.453 15.291 1.00 94.81 73 HIS A O 1
ATOM 574 N N . GLN A 1 74 ? -9.868 -2.922 16.358 1.00 96.62 74 GLN A N 1
ATOM 575 C CA . GLN A 1 74 ? -10.471 -2.247 17.509 1.00 96.62 74 GLN A CA 1
ATOM 576 C C . GLN A 1 74 ? -10.525 -0.725 17.340 1.00 96.62 74 GLN A C 1
ATOM 578 O O . GLN A 1 74 ? -11.128 -0.070 18.190 1.00 96.62 74 GLN A O 1
ATOM 583 N N . LEU A 1 75 ? -10.011 -0.185 16.227 1.00 97.31 75 LEU A N 1
ATOM 584 C CA . LEU A 1 75 ? -9.827 1.247 15.966 1.00 97.31 75 LEU A CA 1
ATOM 585 C C . LEU A 1 75 ? -8.716 1.891 16.814 1.00 97.31 75 LEU A C 1
ATOM 587 O O . LEU A 1 75 ? -8.710 3.108 16.997 1.00 97.31 75 LEU A O 1
ATOM 591 N N . GLU A 1 76 ? -7.781 1.092 17.328 1.00 97.12 76 GLU A N 1
ATOM 592 C CA . GLU A 1 76 ? -6.602 1.575 18.047 1.00 97.12 76 GLU A CA 1
ATOM 593 C C . GLU A 1 76 ? -5.460 1.794 17.055 1.00 97.12 76 GLU A C 1
ATOM 595 O O . GLU A 1 76 ? -5.278 1.003 16.131 1.00 97.12 76 GLU A O 1
ATOM 600 N N . ILE A 1 77 ? -4.693 2.867 17.241 1.00 97.69 77 ILE A N 1
ATOM 601 C CA . ILE A 1 77 ? -3.536 3.165 16.391 1.00 97.69 77 ILE A CA 1
ATOM 602 C C . ILE A 1 77 ? -2.422 2.169 16.695 1.00 97.69 77 ILE A C 1
ATOM 604 O O . ILE A 1 77 ? -2.038 2.003 17.852 1.00 97.69 77 ILE A O 1
ATOM 608 N N . LEU A 1 78 ? -1.881 1.563 15.642 1.00 98.44 78 LEU A N 1
ATOM 609 C CA . LEU A 1 78 ? -0.679 0.736 15.704 1.00 98.44 78 LEU A CA 1
ATOM 610 C C . LEU A 1 78 ? 0.569 1.606 15.534 1.00 98.44 78 LEU A C 1
ATOM 612 O O . LEU A 1 78 ? 1.462 1.590 16.377 1.00 98.44 78 LEU A O 1
ATOM 616 N N . TRP A 1 79 ? 0.593 2.418 14.477 1.00 98.50 79 TRP A N 1
ATOM 617 C CA . TRP A 1 79 ? 1.701 3.312 14.150 1.00 98.50 79 TRP A CA 1
ATOM 618 C C . TRP A 1 79 ? 1.248 4.453 13.231 1.00 98.50 79 TRP A C 1
ATOM 620 O O . TRP A 1 79 ? 0.154 4.437 12.659 1.00 98.50 79 TRP A O 1
ATOM 630 N N . GLN A 1 80 ? 2.108 5.464 13.088 1.00 97.00 80 GLN A N 1
ATOM 631 C CA . GLN A 1 80 ? 1.919 6.589 12.176 1.00 97.00 80 GLN A CA 1
ATOM 632 C C . GLN A 1 80 ? 3.239 6.931 11.482 1.00 97.00 80 GLN A C 1
ATOM 634 O O . GLN A 1 80 ? 4.280 7.046 12.126 1.00 97.00 80 GLN A O 1
ATOM 639 N N . TYR A 1 81 ? 3.164 7.174 10.178 1.00 95.75 81 TYR A N 1
ATOM 640 C CA . TYR A 1 81 ? 4.260 7.648 9.345 1.00 95.75 81 TYR A CA 1
ATOM 641 C C . TYR A 1 81 ? 3.863 8.944 8.631 1.00 95.75 81 TYR A C 1
ATOM 643 O O . TYR A 1 81 ? 2.725 9.104 8.186 1.00 95.75 81 TYR A O 1
ATOM 651 N N . LYS A 1 82 ? 4.814 9.875 8.496 1.00 90.88 82 LYS A N 1
ATOM 652 C CA . LYS A 1 82 ? 4.614 11.148 7.795 1.00 90.88 82 LYS A CA 1
ATOM 653 C C . LYS A 1 82 ? 5.430 11.183 6.509 1.00 90.88 82 LYS A C 1
ATOM 655 O O . LYS A 1 82 ? 6.643 11.375 6.538 1.00 90.88 82 LYS A O 1
ATOM 660 N N . ASN A 1 83 ? 4.743 11.084 5.378 1.00 87.00 83 ASN A N 1
ATOM 661 C CA . ASN A 1 83 ? 5.333 11.159 4.051 1.00 87.00 83 ASN A CA 1
ATOM 662 C C . ASN A 1 83 ? 5.901 12.559 3.772 1.00 87.00 83 ASN A C 1
ATOM 664 O O . ASN A 1 83 ? 5.173 13.558 3.705 1.00 87.00 83 ASN A O 1
ATOM 668 N N . LYS A 1 84 ? 7.214 12.622 3.545 1.00 81.50 84 LYS A N 1
ATOM 669 C CA . LYS A 1 84 ? 7.925 13.850 3.161 1.00 81.50 84 LYS A CA 1
ATOM 670 C C . LYS A 1 84 ? 7.877 14.158 1.657 1.00 81.50 84 LYS A C 1
ATOM 672 O O . LYS A 1 84 ? 8.182 15.277 1.262 1.00 81.50 84 LYS A O 1
ATOM 677 N N . TRP A 1 85 ? 7.453 13.205 0.827 1.00 76.69 85 TRP A N 1
ATOM 678 C CA . TRP A 1 85 ? 7.391 13.284 -0.641 1.00 76.69 85 TRP A CA 1
ATOM 679 C C . TRP A 1 85 ? 6.009 13.685 -1.175 1.00 76.69 85 TRP A C 1
ATOM 681 O O . TRP A 1 85 ? 5.579 13.267 -2.252 1.00 76.69 85 TRP A O 1
ATOM 691 N N . TYR A 1 86 ? 5.268 14.486 -0.414 1.00 70.12 86 TYR A N 1
ATOM 692 C CA . TYR A 1 86 ? 3.989 15.018 -0.866 1.00 70.12 86 TYR A CA 1
ATOM 693 C C . TYR A 1 86 ? 4.196 16.380 -1.537 1.00 70.12 86 TYR A C 1
ATOM 695 O O . TYR A 1 86 ? 4.159 17.420 -0.884 1.00 70.12 86 TYR A O 1
ATOM 703 N N . GLN A 1 87 ? 4.414 16.376 -2.852 1.00 66.06 87 GLN A N 1
ATOM 704 C CA . GLN A 1 87 ? 4.480 17.592 -3.662 1.00 66.06 87 GLN A CA 1
ATOM 705 C C . GLN A 1 87 ? 3.550 17.469 -4.867 1.00 66.06 87 GLN A C 1
ATOM 707 O O . GLN A 1 87 ? 3.753 16.595 -5.693 1.00 66.06 87 GLN A O 1
ATOM 712 N N . TYR A 1 88 ? 2.558 18.351 -5.012 1.00 58.59 88 TYR A N 1
ATOM 713 C CA . TYR A 1 88 ? 1.699 18.344 -6.206 1.00 58.59 88 TYR A CA 1
ATOM 714 C C . TYR A 1 88 ? 2.430 18.994 -7.383 1.00 58.59 88 TYR A C 1
ATOM 716 O O . TYR A 1 88 ? 2.955 20.095 -7.196 1.00 58.59 88 TYR A O 1
ATOM 724 N N . PRO A 1 89 ? 2.464 18.392 -8.593 1.00 54.84 89 PRO A N 1
ATOM 725 C CA . PRO A 1 89 ? 1.882 17.103 -9.019 1.00 54.84 89 PRO A CA 1
ATOM 726 C C . PRO A 1 89 ? 2.824 15.879 -8.893 1.00 54.84 89 PRO A C 1
ATOM 728 O O . PRO A 1 89 ? 2.440 14.775 -9.249 1.00 54.84 89 PRO A O 1
ATOM 731 N N . LYS A 1 90 ? 4.044 16.057 -8.383 1.00 64.75 90 LYS A N 1
ATOM 732 C CA . LYS A 1 90 ? 5.111 15.046 -8.229 1.00 64.75 90 LYS A CA 1
ATOM 733 C C . LYS A 1 90 ? 4.938 14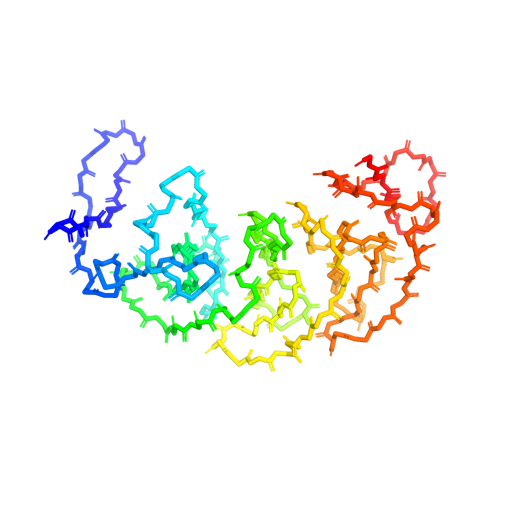.150 -6.986 1.00 64.75 90 LYS A C 1
ATOM 735 O O . LYS A 1 90 ? 5.889 13.918 -6.240 1.00 64.75 90 LYS A O 1
ATOM 740 N N . HIS A 1 91 ? 3.707 13.752 -6.681 1.00 68.44 91 HIS A N 1
ATOM 741 C CA . HIS A 1 91 ? 3.419 13.045 -5.436 1.00 68.44 91 HIS A CA 1
ATOM 742 C C . HIS A 1 91 ? 3.904 11.598 -5.476 1.00 68.44 91 HIS A C 1
ATOM 744 O O . HIS A 1 91 ? 3.947 10.970 -6.527 1.00 68.44 91 HIS A O 1
ATOM 750 N N . SER A 1 92 ? 4.150 11.051 -4.286 1.00 77.50 92 SER A N 1
ATOM 751 C CA . SER A 1 92 ? 4.066 9.607 -4.043 1.00 77.50 92 SER A CA 1
ATOM 752 C C . SER A 1 92 ? 2.671 9.053 -4.392 1.00 77.50 92 SER A C 1
ATOM 754 O O . SER A 1 92 ? 1.704 9.819 -4.444 1.00 77.50 92 SER A O 1
ATOM 756 N N . ALA A 1 93 ? 2.559 7.725 -4.518 1.00 85.50 93 ALA A N 1
ATOM 757 C CA . ALA A 1 93 ? 1.352 6.994 -4.923 1.00 85.50 93 ALA A CA 1
ATOM 758 C C . ALA A 1 93 ? 0.037 7.612 -4.419 1.00 85.50 93 ALA A C 1
ATOM 760 O O . ALA A 1 93 ? -0.147 7.820 -3.210 1.00 85.50 93 ALA A O 1
ATOM 761 N N . TYR A 1 94 ? -0.919 7.874 -5.321 1.00 84.94 94 TYR A N 1
ATOM 762 C CA . TYR A 1 94 ? -2.242 8.379 -4.929 1.00 84.94 94 TYR A CA 1
ATOM 763 C C . TYR A 1 94 ? -2.975 7.386 -4.025 1.00 84.94 94 TYR A C 1
ATOM 765 O O . TYR A 1 94 ? -3.548 7.799 -3.012 1.00 84.94 94 TYR A O 1
ATOM 773 N N . ILE A 1 95 ? -2.913 6.102 -4.376 1.00 89.56 95 ILE A N 1
ATOM 774 C CA . ILE A 1 95 ? -3.439 4.967 -3.617 1.00 89.56 95 ILE A CA 1
ATOM 775 C C . ILE A 1 95 ? -2.253 4.078 -3.244 1.00 89.56 95 ILE A C 1
ATOM 777 O O . ILE A 1 95 ? -1.664 3.504 -4.155 1.00 89.56 95 ILE A O 1
ATOM 781 N N . PRO A 1 96 ? -1.883 3.970 -1.957 1.00 94.62 96 PRO A N 1
ATOM 782 C CA . PRO A 1 96 ? -0.921 2.964 -1.528 1.00 94.62 96 PRO A CA 1
ATOM 783 C C . PRO A 1 96 ? -1.470 1.557 -1.771 1.00 94.62 96 PRO A C 1
ATOM 785 O O . PRO A 1 96 ? -2.682 1.340 -1.691 1.00 94.62 96 PRO A O 1
ATOM 788 N N . ALA A 1 97 ? -0.575 0.613 -2.020 1.00 97.69 97 ALA A N 1
ATOM 789 C CA . ALA A 1 97 ? -0.887 -0.808 -2.010 1.00 97.69 97 ALA A CA 1
ATOM 790 C C . ALA A 1 97 ? -0.458 -1.414 -0.673 1.00 97.69 97 ALA A C 1
ATOM 792 O O . ALA A 1 97 ? 0.457 -0.906 -0.022 1.00 97.69 97 ALA A O 1
ATOM 793 N N . VAL A 1 98 ? -1.138 -2.482 -0.270 1.00 98.38 98 VAL A N 1
ATOM 794 C CA . VAL A 1 98 ? -0.806 -3.255 0.926 1.00 98.38 98 VAL A CA 1
ATOM 795 C C . VAL A 1 98 ? -0.742 -4.727 0.574 1.00 98.38 98 VAL A C 1
ATOM 797 O O . VAL A 1 98 ? -1.496 -5.183 -0.290 1.00 98.38 98 VAL A O 1
ATOM 800 N N . GLY A 1 99 ? 0.149 -5.448 1.233 1.00 97.69 99 GLY A N 1
ATOM 801 C CA . GLY A 1 99 ? 0.295 -6.882 1.065 1.00 97.69 99 GLY A CA 1
ATOM 802 C C . GLY A 1 99 ? 1.580 -7.379 1.700 1.00 97.69 99 GLY A C 1
ATOM 803 O O . GLY A 1 99 ? 2.545 -6.628 1.766 1.00 97.69 99 GLY A O 1
ATOM 804 N N . ASP A 1 100 ? 1.557 -8.640 2.118 1.00 97.19 100 ASP A N 1
ATOM 805 C CA . ASP A 1 100 ? 2.720 -9.395 2.589 1.00 97.19 100 ASP A CA 1
ATOM 806 C C . ASP A 1 100 ? 3.792 -9.447 1.498 1.00 97.19 100 ASP A C 1
ATOM 808 O O . ASP A 1 100 ? 3.645 -10.179 0.510 1.00 97.19 100 ASP A O 1
ATOM 812 N N . LEU A 1 101 ? 4.757 -8.544 1.629 1.00 97.56 101 LEU A N 1
ATOM 813 C CA . LEU A 1 101 ? 5.838 -8.230 0.713 1.00 97.56 101 LEU A CA 1
ATOM 814 C C . LEU A 1 101 ? 7.056 -9.092 1.035 1.00 97.56 101 LEU A C 1
ATOM 816 O O . LEU A 1 101 ? 7.696 -9.573 0.108 1.00 97.56 101 LEU A O 1
ATOM 820 N N . ASP A 1 102 ? 7.369 -9.311 2.312 1.00 96.69 102 ASP A N 1
ATOM 821 C CA . ASP A 1 102 ? 8.545 -10.084 2.729 1.00 96.69 102 ASP A CA 1
ATOM 822 C C . ASP A 1 102 ? 8.253 -11.555 3.085 1.00 96.69 102 ASP A C 1
ATOM 824 O O . ASP A 1 102 ? 9.185 -12.350 3.243 1.00 96.69 102 ASP A O 1
ATOM 828 N N . GLY A 1 103 ? 6.980 -11.950 3.128 1.00 95.62 103 GLY A N 1
ATOM 829 C CA . GLY A 1 103 ? 6.540 -13.319 3.375 1.00 95.62 103 GLY A CA 1
ATOM 830 C C . GLY A 1 103 ? 6.415 -13.689 4.856 1.00 95.62 103 GLY A C 1
ATOM 831 O O . GLY A 1 103 ? 6.325 -14.885 5.160 1.00 95.62 103 GLY A O 1
ATOM 832 N N . ASP A 1 104 ? 6.435 -12.732 5.793 1.00 95.88 104 ASP A N 1
ATOM 833 C CA . ASP A 1 104 ? 6.319 -13.007 7.234 1.00 95.88 104 ASP A CA 1
ATOM 834 C C . ASP A 1 104 ? 4.874 -13.298 7.705 1.00 95.88 104 ASP A C 1
ATOM 836 O O . ASP A 1 104 ? 4.656 -13.728 8.849 1.00 95.88 104 ASP A O 1
ATOM 840 N N . GLY A 1 105 ? 3.886 -13.139 6.816 1.00 95.44 105 GLY A N 1
ATOM 841 C CA . GLY A 1 105 ? 2.462 -13.335 7.091 1.00 95.44 105 GLY A CA 1
ATOM 842 C C . GLY A 1 105 ? 1.734 -12.083 7.590 1.00 95.44 105 GLY A C 1
ATOM 843 O O . GLY A 1 105 ? 0.554 -12.171 7.970 1.00 95.44 105 GLY A O 1
ATOM 844 N N . ARG A 1 106 ? 2.404 -10.932 7.612 1.00 97.94 106 ARG A N 1
ATOM 845 C CA . ARG A 1 106 ? 1.841 -9.604 7.868 1.00 97.94 106 ARG A CA 1
ATOM 846 C C . ARG A 1 106 ? 1.974 -8.757 6.616 1.00 97.94 106 ARG A C 1
ATOM 848 O O . ARG A 1 106 ? 2.707 -9.098 5.710 1.00 97.94 106 ARG A 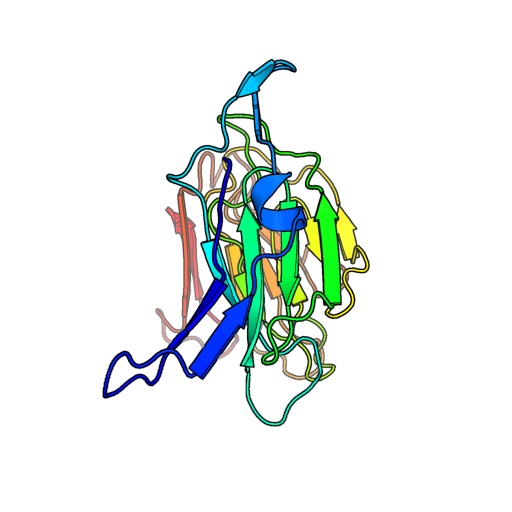O 1
ATOM 855 N N . ASP A 1 107 ? 1.163 -7.709 6.525 1.00 98.69 107 ASP A N 1
ATOM 856 C CA . ASP A 1 107 ? 1.155 -6.870 5.326 1.00 98.69 107 ASP A CA 1
ATOM 857 C C . ASP A 1 107 ? 2.044 -5.633 5.486 1.00 98.69 107 ASP A C 1
ATOM 859 O O . ASP A 1 107 ? 1.922 -4.895 6.467 1.00 98.69 107 ASP A O 1
ATOM 863 N N . GLU A 1 108 ? 2.798 -5.316 4.438 1.00 98.75 108 GLU A N 1
ATOM 864 C CA . GLU A 1 108 ? 3.557 -4.076 4.286 1.00 98.75 108 GLU A CA 1
ATOM 865 C C . GLU A 1 108 ? 2.717 -3.012 3.562 1.00 98.75 108 GLU A C 1
ATOM 867 O O . GLU A 1 108 ? 1.659 -3.285 2.983 1.00 98.75 108 GLU A O 1
ATOM 872 N N . VAL A 1 109 ? 3.200 -1.766 3.547 1.00 98.69 109 VAL A N 1
ATOM 873 C CA . VAL A 1 109 ? 2.615 -0.667 2.765 1.00 98.69 109 VAL A CA 1
ATOM 874 C C . VAL A 1 109 ? 3.589 -0.192 1.694 1.00 98.69 109 VAL A C 1
ATOM 876 O O . VAL A 1 109 ? 4.602 0.432 2.002 1.00 98.69 109 VAL A O 1
ATOM 879 N N . ASN A 1 110 ? 3.225 -0.367 0.423 1.00 98.38 110 ASN A N 1
ATOM 880 C CA . ASN A 1 110 ? 3.894 0.275 -0.705 1.00 98.38 110 ASN A CA 1
ATOM 881 C C . ASN A 1 110 ? 3.231 1.628 -0.996 1.00 98.38 110 ASN A C 1
ATOM 883 O O . ASN A 1 110 ? 2.111 1.708 -1.508 1.00 98.38 110 ASN A O 1
ATOM 887 N N . GLY A 1 111 ? 3.933 2.711 -0.672 1.00 95.81 111 GLY A N 1
ATOM 888 C CA . GLY A 1 111 ? 3.503 4.082 -0.928 1.00 95.81 111 GLY A CA 1
ATOM 889 C C . GLY A 1 111 ? 4.146 4.728 -2.150 1.00 95.81 111 GLY A C 1
ATOM 890 O O . GLY A 1 111 ? 3.919 5.918 -2.384 1.00 95.81 111 GLY A O 1
ATOM 891 N N . GLY A 1 112 ? 4.966 4.009 -2.916 1.00 95.19 112 GLY A N 1
ATOM 892 C CA . GLY A 1 112 ? 5.791 4.570 -3.980 1.00 95.19 112 GLY A CA 1
ATOM 893 C C . GLY A 1 112 ? 7.176 4.955 -3.476 1.00 95.19 112 GLY A C 1
ATOM 894 O O . GLY A 1 112 ? 8.052 4.109 -3.333 1.00 95.19 112 GLY A O 1
ATOM 895 N N . HIS A 1 113 ? 7.384 6.236 -3.167 1.00 94.25 113 HIS A N 1
ATOM 896 C CA . HIS A 1 113 ? 8.662 6.740 -2.638 1.00 94.25 113 HIS A CA 1
ATOM 897 C C . HIS A 1 113 ? 9.019 6.227 -1.246 1.00 94.25 113 HIS A C 1
ATOM 899 O O . HIS A 1 113 ? 10.112 6.507 -0.753 1.00 94.25 113 HIS A O 1
ATOM 905 N N . PHE A 1 114 ? 8.111 5.497 -0.610 1.00 96.31 114 PHE A N 1
ATOM 906 C CA . PHE A 1 114 ? 8.343 4.853 0.664 1.00 96.31 114 PHE A CA 1
ATOM 907 C C . PHE A 1 114 ? 7.696 3.467 0.698 1.00 96.31 114 PHE A C 1
ATOM 909 O O . PHE A 1 114 ? 6.666 3.247 0.054 1.00 96.31 114 PHE A O 1
ATOM 916 N N . GLY A 1 115 ? 8.305 2.577 1.472 1.00 98.00 115 GLY A N 1
ATOM 917 C CA . GLY A 1 115 ? 7.788 1.268 1.849 1.00 98.00 115 GLY A CA 1
ATOM 918 C C . GLY A 1 115 ? 7.857 1.129 3.361 1.00 98.00 115 GLY A C 1
ATOM 919 O O . GLY A 1 115 ? 8.874 1.504 3.952 1.00 98.00 115 GLY A O 1
ATOM 920 N N . LEU A 1 116 ? 6.776 0.660 3.979 1.00 98.75 116 LEU A N 1
ATOM 921 C CA . LEU A 1 116 ? 6.669 0.501 5.430 1.00 98.75 116 LEU A CA 1
ATOM 922 C C . LEU A 1 116 ? 6.403 -0.958 5.779 1.00 98.75 116 LEU A C 1
ATOM 924 O O . LEU A 1 116 ? 5.551 -1.579 5.149 1.00 98.75 116 LEU A O 1
ATOM 928 N N . ASP A 1 117 ? 7.096 -1.434 6.803 1.00 98.75 117 ASP A N 1
ATOM 929 C CA . ASP A 1 117 ? 6.866 -2.713 7.467 1.00 98.75 117 ASP A CA 1
ATOM 930 C C . ASP A 1 117 ? 5.528 -2.700 8.233 1.00 98.75 117 ASP A C 1
ATOM 932 O O . ASP A 1 117 ? 4.954 -1.632 8.501 1.00 98.75 117 ASP A O 1
ATOM 936 N N . HIS A 1 118 ? 5.037 -3.871 8.630 1.00 98.62 118 HIS A N 1
ATOM 937 C CA . HIS A 1 118 ? 3.802 -4.055 9.386 1.00 98.62 118 HIS A CA 1
ATOM 938 C C . HIS A 1 118 ? 3.750 -3.261 10.700 1.00 98.62 118 HIS A C 1
ATOM 940 O O . HIS A 1 118 ? 2.662 -2.957 11.198 1.00 98.62 118 HIS A O 1
ATOM 946 N N . ASP A 1 119 ? 4.905 -2.907 11.268 1.00 98.62 119 ASP A N 1
ATOM 947 C CA . ASP A 1 119 ? 5.051 -2.117 12.495 1.00 98.62 119 ASP A CA 1
ATOM 948 C C . ASP A 1 119 ? 5.331 -0.618 12.251 1.00 98.62 119 ASP A C 1
ATOM 950 O O . ASP A 1 119 ? 5.483 0.159 13.199 1.00 98.62 119 ASP A O 1
ATOM 954 N N . GLY A 1 120 ? 5.354 -0.194 10.984 1.00 98.44 120 GLY A N 1
ATOM 955 C CA . GLY A 1 120 ? 5.628 1.176 10.562 1.00 98.44 120 GLY A CA 1
ATOM 956 C C . GLY A 1 120 ? 7.114 1.491 10.372 1.00 98.44 120 GLY A C 1
ATOM 957 O O . GLY A 1 120 ? 7.449 2.640 10.058 1.00 98.44 120 GLY A O 1
ATOM 958 N N . THR A 1 121 ? 8.010 0.513 10.538 1.00 98.50 121 THR A N 1
ATOM 959 C CA . THR A 1 121 ? 9.433 0.656 10.211 1.00 98.50 121 THR A CA 1
ATOM 960 C C . THR A 1 121 ? 9.608 0.960 8.727 1.00 98.50 121 THR A C 1
ATOM 962 O O . THR A 1 121 ? 8.964 0.381 7.861 1.00 98.50 121 THR A O 1
ATOM 965 N N . VAL A 1 122 ? 10.490 1.907 8.409 1.00 98.44 122 VAL A N 1
ATOM 966 C CA . VAL A 1 122 ? 10.768 2.284 7.020 1.00 98.44 122 VAL A CA 1
ATOM 967 C C . VAL A 1 122 ? 11.689 1.244 6.383 1.00 98.44 122 VAL A C 1
ATOM 969 O O . VAL A 1 122 ? 12.850 1.138 6.776 1.00 98.44 122 VAL A O 1
ATOM 972 N N . ILE A 1 123 ? 11.194 0.551 5.357 1.00 98.31 123 ILE A N 1
ATOM 973 C CA . ILE A 1 123 ? 11.977 -0.367 4.517 1.00 98.31 123 ILE A CA 1
ATOM 974 C 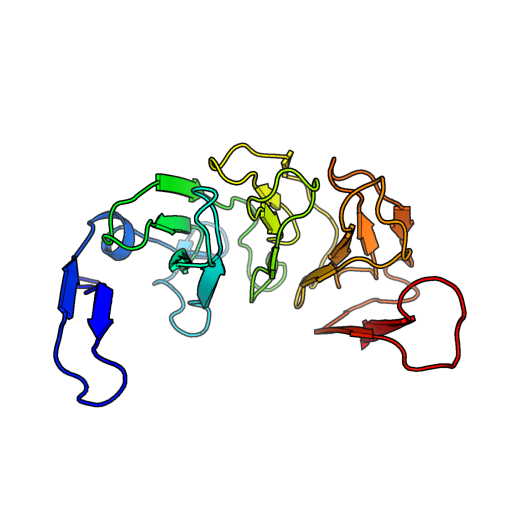C . ILE A 1 123 ? 12.776 0.449 3.493 1.00 98.31 123 ILE A C 1
ATOM 976 O O . ILE A 1 123 ? 14.000 0.357 3.404 1.00 98.31 123 ILE A O 1
ATOM 980 N N . TRP A 1 124 ? 12.093 1.335 2.760 1.00 97.81 124 TRP A N 1
ATOM 981 C CA . TRP A 1 124 ? 12.729 2.336 1.905 1.00 97.81 124 TRP A CA 1
ATOM 982 C C . TRP A 1 124 ? 12.041 3.689 2.024 1.00 97.81 124 TRP A C 1
ATOM 984 O O . TRP A 1 124 ? 10.843 3.782 2.263 1.00 97.81 124 TRP A O 1
ATOM 994 N N . GLU A 1 125 ? 12.806 4.759 1.808 1.00 95.12 125 GLU A N 1
ATOM 995 C CA . GLU A 1 125 ? 12.277 6.118 1.696 1.00 95.12 125 GLU A CA 1
ATOM 996 C C . GLU A 1 125 ? 13.201 6.972 0.817 1.00 95.12 125 GLU A C 1
ATOM 998 O O . GLU A 1 125 ? 14.160 7.592 1.286 1.00 95.12 125 GLU A O 1
ATOM 1003 N N . ARG A 1 126 ? 12.929 7.007 -0.488 1.00 93.00 126 ARG A N 1
ATOM 1004 C CA . ARG A 1 126 ? 13.742 7.730 -1.473 1.00 93.00 126 ARG A CA 1
ATOM 1005 C C . ARG A 1 126 ? 12.919 8.142 -2.685 1.00 93.00 126 ARG A C 1
ATOM 1007 O O . ARG A 1 126 ? 11.887 7.552 -2.991 1.00 93.00 126 ARG A O 1
ATOM 1014 N N . TYR A 1 127 ? 13.410 9.145 -3.400 1.00 91.19 127 TYR A N 1
ATOM 1015 C CA . TYR A 1 127 ? 12.803 9.552 -4.657 1.00 91.19 127 TYR A CA 1
ATOM 1016 C C . TYR A 1 127 ? 13.006 8.466 -5.723 1.00 91.19 127 TYR A C 1
ATOM 1018 O O . TYR A 1 127 ? 14.134 8.051 -5.976 1.00 91.19 127 TYR A O 1
ATOM 1026 N N . LEU A 1 128 ? 11.906 8.023 -6.329 1.00 91.94 128 LEU A N 1
ATOM 1027 C CA . LEU A 1 128 ? 11.843 6.930 -7.310 1.00 91.94 128 LEU A CA 1
ATOM 1028 C C . LEU A 1 128 ? 11.207 7.383 -8.632 1.00 91.94 128 LEU A C 1
ATOM 1030 O O . LEU A 1 128 ? 10.750 6.560 -9.406 1.00 91.94 128 LEU A O 1
ATOM 1034 N N . GLY A 1 129 ? 11.157 8.689 -8.899 1.00 89.56 129 GLY A N 1
ATOM 1035 C CA . GLY A 1 129 ? 10.655 9.232 -10.164 1.00 89.56 129 GLY A CA 1
ATOM 1036 C C . GLY A 1 129 ? 9.394 10.080 -10.033 1.00 89.56 129 GLY A C 1
ATOM 1037 O O . GLY A 1 129 ? 8.697 10.057 -9.027 1.00 89.56 129 GLY A O 1
ATOM 1038 N N . ASP A 1 130 ? 9.131 10.867 -11.071 1.00 86.75 130 ASP A N 1
ATOM 1039 C CA . ASP A 1 130 ? 7.927 11.692 -11.160 1.00 86.75 130 ASP A CA 1
ATOM 1040 C C . ASP A 1 130 ? 6.707 10.830 -11.531 1.00 86.75 130 ASP A C 1
ATOM 1042 O O . ASP A 1 130 ? 6.854 9.745 -12.093 1.00 86.75 130 ASP A O 1
ATOM 1046 N N . ASN A 1 131 ? 5.504 11.362 -11.291 1.00 85.69 131 ASN A N 1
ATOM 1047 C CA . ASN A 1 131 ? 4.239 10.768 -11.735 1.00 85.69 131 ASN A CA 1
ATOM 1048 C C . ASN A 1 131 ? 3.985 9.342 -11.202 1.00 85.69 131 ASN A C 1
ATOM 1050 O O . ASN A 1 131 ? 3.661 8.424 -11.957 1.00 85.69 131 ASN A O 1
ATOM 1054 N N . MET A 1 132 ? 4.182 9.146 -9.896 1.00 89.75 132 MET A N 1
ATOM 1055 C CA . MET A 1 132 ? 3.863 7.895 -9.210 1.00 89.75 132 MET A CA 1
ATOM 1056 C C . MET A 1 132 ? 2.354 7.819 -8.947 1.00 89.75 132 MET A C 1
ATOM 1058 O O . MET A 1 132 ? 1.891 8.108 -7.844 1.00 89.75 132 MET A O 1
ATOM 1062 N N . ASP A 1 133 ? 1.571 7.444 -9.951 1.00 89.75 133 ASP A N 1
ATOM 1063 C CA . ASP A 1 133 ? 0.110 7.476 -9.838 1.00 89.75 133 ASP A CA 1
ATOM 1064 C C . ASP A 1 133 ? -0.454 6.189 -9.220 1.00 89.75 133 ASP A C 1
ATOM 1066 O O . ASP A 1 133 ? -1.401 6.230 -8.423 1.00 89.75 133 ASP A O 1
ATOM 1070 N N . ALA A 1 134 ? 0.162 5.052 -9.550 1.00 93.19 134 ALA A N 1
ATOM 1071 C CA . ALA A 1 134 ? -0.247 3.716 -9.134 1.00 93.19 134 ALA A CA 1
ATOM 1072 C C . ALA A 1 134 ? 0.930 2.871 -8.624 1.00 93.19 134 ALA A C 1
ATOM 1074 O O . ALA A 1 134 ? 2.064 2.994 -9.094 1.00 93.19 134 ALA A O 1
ATOM 1075 N N . VAL A 1 135 ? 0.633 1.994 -7.671 1.00 96.88 135 VAL A N 1
ATOM 1076 C CA . VAL A 1 135 ? 1.569 1.021 -7.100 1.00 96.88 135 VAL A CA 1
ATOM 1077 C C . VAL A 1 135 ? 0.834 -0.282 -6.801 1.00 96.88 135 VAL A C 1
ATOM 1079 O O . VAL A 1 135 ? -0.385 -0.260 -6.616 1.00 96.88 135 VAL A O 1
ATOM 1082 N N . LEU A 1 136 ? 1.559 -1.400 -6.760 1.00 98.06 136 LEU A N 1
ATOM 1083 C CA . LEU A 1 136 ? 1.038 -2.725 -6.402 1.00 98.06 136 LEU A CA 1
ATOM 1084 C C . LEU A 1 136 ? 2.014 -3.453 -5.467 1.00 98.06 136 LEU A C 1
ATOM 1086 O O . LEU A 1 136 ? 3.181 -3.067 -5.353 1.00 98.06 136 LEU A O 1
ATOM 1090 N N . VAL A 1 137 ? 1.514 -4.507 -4.827 1.00 98.00 137 VAL A N 1
ATOM 1091 C CA . VAL A 1 137 ? 2.306 -5.542 -4.153 1.00 98.00 137 VAL A CA 1
ATOM 1092 C C . VAL A 1 137 ? 1.828 -6.878 -4.715 1.00 98.00 137 VAL A C 1
ATOM 1094 O O . VAL A 1 137 ? 0.680 -7.248 -4.478 1.00 98.00 137 VAL A O 1
ATOM 1097 N N . GLU A 1 138 ? 2.654 -7.553 -5.510 1.00 96.75 138 GLU A N 1
ATOM 1098 C CA . GLU A 1 138 ? 2.280 -8.783 -6.228 1.00 96.75 138 GLU A CA 1
ATOM 1099 C C . GLU A 1 138 ? 3.466 -9.743 -6.307 1.00 96.75 138 GLU A C 1
ATOM 1101 O O . GLU A 1 138 ? 4.602 -9.292 -6.399 1.00 96.75 138 GLU A O 1
ATOM 1106 N N . ASP A 1 139 ? 3.189 -11.048 -6.316 1.00 95.06 139 ASP A N 1
ATOM 1107 C CA . ASP A 1 139 ? 4.167 -12.084 -6.684 1.00 95.06 139 ASP A CA 1
ATOM 1108 C C . ASP A 1 139 ? 4.405 -11.989 -8.201 1.00 95.06 139 ASP A C 1
ATOM 1110 O O . ASP A 1 139 ? 3.690 -12.591 -9.011 1.00 95.06 139 ASP A O 1
ATOM 1114 N N . TRP A 1 140 ? 5.297 -11.084 -8.598 1.00 95.62 140 TRP A N 1
ATOM 1115 C CA . TRP A 1 140 ? 5.488 -10.683 -9.984 1.00 95.62 140 TRP A CA 1
ATOM 1116 C C . TRP A 1 140 ? 6.382 -11.669 -10.723 1.00 95.62 140 TRP A C 1
ATOM 1118 O O . TRP A 1 140 ? 6.094 -11.996 -11.877 1.00 95.62 140 TRP A O 1
ATOM 1128 N N . ASP A 1 141 ? 7.441 -12.161 -10.083 1.00 93.12 141 ASP A N 1
ATOM 1129 C CA . ASP A 1 141 ? 8.352 -13.134 -10.688 1.00 93.12 141 ASP A CA 1
ATOM 1130 C C . ASP A 1 141 ? 7.864 -14.597 -10.560 1.00 93.12 141 ASP A C 1
ATOM 1132 O O . ASP A 1 141 ? 8.320 -15.467 -11.313 1.00 93.12 141 ASP A O 1
ATOM 1136 N N . GLY A 1 142 ? 6.860 -14.858 -9.713 1.00 91.12 142 GLY A N 1
ATOM 1137 C CA . GLY A 1 142 ? 6.278 -16.179 -9.480 1.00 91.12 142 GLY A CA 1
ATOM 1138 C C . GLY A 1 142 ? 7.113 -17.056 -8.547 1.00 91.12 142 GLY A C 1
ATOM 1139 O O . GLY A 1 142 ? 6.964 -18.285 -8.583 1.00 91.12 142 GLY A O 1
ATOM 1140 N N . ASN A 1 143 ? 8.046 -16.473 -7.796 1.00 90.25 143 ASN A N 1
ATOM 1141 C CA . ASN A 1 143 ? 8.924 -17.184 -6.888 1.00 90.25 143 ASN A CA 1
ATOM 1142 C C . ASN A 1 143 ? 8.360 -17.145 -5.454 1.00 90.25 143 ASN A C 1
ATOM 1144 O O . ASN A 1 143 ? 8.360 -16.117 -4.792 1.00 90.25 143 ASN A O 1
ATOM 1148 N N . PRO A 1 144 ? 7.925 -18.287 -4.897 1.00 83.69 144 PRO A N 1
ATOM 1149 C CA . PRO A 1 144 ? 7.344 -18.304 -3.557 1.00 83.69 144 PRO A CA 1
ATOM 1150 C C . PRO A 1 144 ? 8.379 -18.130 -2.430 1.00 83.69 144 PRO A C 1
ATOM 1152 O O . PRO A 1 144 ? 7.985 -18.032 -1.269 1.00 83.69 144 PRO A O 1
ATOM 1155 N N . ASP A 1 145 ? 9.682 -18.150 -2.736 1.00 87.88 145 ASP A N 1
ATOM 1156 C CA . ASP A 1 145 ? 10.755 -18.191 -1.735 1.00 87.88 145 ASP A CA 1
ATOM 1157 C C . ASP A 1 145 ? 11.340 -16.804 -1.384 1.00 87.88 145 ASP A C 1
ATOM 1159 O O . ASP A 1 145 ? 12.147 -16.709 -0.457 1.00 87.88 145 ASP A O 1
ATOM 1163 N N . ASN A 1 146 ? 10.992 -15.737 -2.115 1.00 87.25 146 ASN A N 1
ATOM 1164 C CA . ASN A 1 146 ? 11.544 -14.378 -1.945 1.00 87.25 146 ASN A CA 1
ATOM 1165 C C . ASN A 1 146 ? 10.496 -13.298 -1.623 1.00 87.25 146 ASN A C 1
ATOM 1167 O O . ASN A 1 146 ? 10.850 -12.118 -1.615 1.00 87.25 146 ASN A O 1
ATOM 1171 N N . GLY A 1 147 ? 9.264 -13.692 -1.296 1.00 90.12 147 GLY A N 1
ATOM 1172 C CA . GLY A 1 147 ? 8.183 -12.763 -0.973 1.00 90.12 147 GLY A CA 1
ATOM 1173 C C . GLY A 1 147 ? 7.454 -12.278 -2.225 1.00 90.12 147 GLY A C 1
ATOM 1174 O O . GLY A 1 147 ? 7.318 -13.015 -3.193 1.00 90.12 147 GLY A O 1
ATOM 1175 N N . LYS A 1 148 ? 6.924 -11.059 -2.174 1.00 97.12 148 LYS A N 1
ATOM 1176 C CA . LYS A 1 148 ? 6.312 -10.370 -3.314 1.00 97.12 148 LYS A CA 1
ATOM 1177 C C . LYS A 1 148 ? 7.153 -9.162 -3.698 1.00 97.12 148 LYS A C 1
ATOM 1179 O O . LYS A 1 148 ? 7.996 -8.683 -2.940 1.00 97.12 148 LYS A O 1
ATOM 1184 N N . GLU A 1 149 ? 6.828 -8.575 -4.840 1.00 98.00 149 GLU A N 1
ATOM 1185 C CA . GLU A 1 149 ? 7.472 -7.371 -5.333 1.00 98.00 149 GLU A CA 1
ATOM 1186 C C . GLU A 1 149 ? 6.604 -6.124 -5.165 1.00 98.00 149 GLU A C 1
ATOM 1188 O O . GLU A 1 149 ? 5.383 -6.121 -5.362 1.00 98.00 149 GLU A O 1
ATOM 1193 N N . ALA A 1 150 ? 7.273 -5.006 -4.892 1.00 98.44 150 ALA A N 1
ATOM 1194 C CA . ALA A 1 150 ? 6.680 -3.682 -4.930 1.00 98.44 150 ALA A CA 1
ATOM 1195 C C . ALA A 1 150 ? 6.779 -3.114 -6.352 1.00 98.44 150 ALA A C 1
ATOM 1197 O O . ALA A 1 150 ? 7.854 -2.749 -6.830 1.00 98.44 150 ALA A O 1
ATOM 1198 N N . ILE A 1 151 ? 5.638 -2.993 -7.027 1.00 98.12 151 ILE A N 1
ATOM 1199 C CA . ILE A 1 151 ? 5.564 -2.480 -8.400 1.00 98.12 151 ILE A CA 1
ATOM 1200 C C . ILE A 1 151 ? 5.180 -1.007 -8.376 1.00 98.12 151 ILE A C 1
ATOM 1202 O O . ILE A 1 151 ? 4.253 -0.596 -7.672 1.00 98.12 151 ILE A O 1
ATOM 1206 N N . LEU A 1 152 ? 5.884 -0.210 -9.172 1.00 96.69 152 LEU A N 1
ATOM 1207 C CA . LEU A 1 152 ? 5.851 1.243 -9.146 1.00 96.69 152 LEU A CA 1
ATOM 1208 C C . LEU A 1 152 ? 5.644 1.802 -10.554 1.00 96.69 152 LEU A C 1
ATOM 1210 O O . LEU A 1 152 ? 6.374 1.478 -11.490 1.00 96.69 152 LEU A O 1
ATOM 1214 N N . SER A 1 153 ? 4.659 2.681 -10.708 1.00 95.19 153 SER A N 1
ATOM 1215 C CA . SER A 1 153 ? 4.317 3.232 -12.022 1.00 95.19 153 SER A CA 1
ATOM 1216 C C . SER A 1 153 ? 5.297 4.291 -12.547 1.00 95.19 153 SER A C 1
ATOM 1218 O O . SER A 1 153 ? 5.509 4.385 -13.758 1.00 95.19 153 SER A O 1
ATOM 1220 N N . ALA A 1 154 ? 5.954 5.058 -11.672 1.00 92.44 154 ALA A N 1
ATOM 1221 C CA . ALA A 1 154 ? 6.943 6.050 -12.094 1.00 92.44 154 ALA A CA 1
ATOM 1222 C C . ALA A 1 154 ? 8.103 5.364 -12.833 1.00 92.44 154 ALA A C 1
ATOM 1224 O O . ALA A 1 154 ? 8.815 4.549 -12.251 1.00 92.44 154 ALA A O 1
ATOM 1225 N N . GLY A 1 155 ? 8.287 5.655 -14.124 1.00 92.88 155 GLY A N 1
ATOM 1226 C CA . GLY A 1 155 ? 9.344 5.033 -14.928 1.00 92.88 155 GLY A CA 1
ATOM 1227 C C . GLY A 1 155 ? 9.234 3.510 -15.092 1.00 92.88 155 GLY A C 1
ATOM 1228 O O . GLY A 1 155 ? 10.182 2.921 -15.596 1.00 92.88 155 GLY A O 1
ATOM 1229 N N . GLY A 1 156 ? 8.126 2.877 -14.678 1.00 95.56 156 GLY A N 1
ATOM 1230 C CA . GLY A 1 156 ? 7.941 1.422 -14.699 1.00 95.56 156 GLY A CA 1
ATOM 1231 C C . GLY A 1 156 ? 9.035 0.677 -13.933 1.00 95.56 156 GLY A C 1
ATOM 1232 O O . GLY A 1 156 ? 10.025 0.242 -14.523 1.00 95.56 156 GLY A O 1
ATOM 1233 N N . GLN A 1 157 ? 8.860 0.534 -12.624 1.00 96.69 157 GLN A N 1
ATOM 1234 C CA . GLN A 1 157 ? 9.845 -0.067 -11.729 1.00 96.69 157 GLN A CA 1
ATOM 1235 C C . GLN A 1 157 ? 9.263 -1.243 -10.946 1.00 96.69 157 GLN A C 1
ATOM 1237 O O . GLN A 1 157 ? 8.073 -1.263 -10.627 1.00 96.69 157 GLN A O 1
ATOM 1242 N N . VAL A 1 158 ? 10.129 -2.190 -10.594 1.00 97.75 158 VAL A N 1
ATOM 1243 C CA . VAL A 1 158 ? 9.826 -3.297 -9.682 1.00 97.75 158 VAL A CA 1
ATOM 1244 C C . VAL A 1 158 ? 10.940 -3.380 -8.648 1.00 97.75 158 VAL A C 1
ATOM 1246 O O . VAL A 1 158 ? 12.118 -3.396 -9.017 1.00 97.75 158 VAL A O 1
ATOM 1249 N N . LEU A 1 159 ? 10.574 -3.403 -7.368 1.00 98.31 159 LEU A N 1
ATOM 1250 C CA . LEU A 1 159 ? 11.497 -3.565 -6.251 1.00 98.31 159 LEU A CA 1
ATOM 1251 C C . LEU A 1 159 ? 11.248 -4.890 -5.525 1.00 98.31 159 LEU A C 1
ATOM 1253 O O . LEU A 1 159 ? 10.101 -5.323 -5.431 1.00 98.31 159 LEU A O 1
ATOM 1257 N N . ASP A 1 160 ? 12.304 -5.478 -4.966 1.00 97.31 160 ASP A N 1
ATOM 1258 C CA . ASP A 1 160 ? 12.186 -6.584 -4.012 1.00 97.31 160 ASP A CA 1
ATOM 1259 C C . ASP A 1 160 ? 11.674 -6.109 -2.638 1.00 97.31 160 ASP A C 1
ATOM 1261 O O . ASP A 1 160 ? 11.520 -4.906 -2.386 1.00 97.31 160 ASP A O 1
ATOM 1265 N N . ALA A 1 161 ? 11.454 -7.056 -1.722 1.00 96.44 161 ALA A N 1
ATOM 1266 C CA . ALA A 1 161 ? 10.970 -6.784 -0.370 1.00 96.44 161 ALA A CA 1
ATOM 1267 C C . ALA A 1 161 ? 11.906 -5.914 0.487 1.00 96.44 161 ALA A C 1
ATOM 1269 O O . ALA A 1 161 ? 11.464 -5.251 1.419 1.00 96.44 161 ALA A O 1
ATOM 1270 N N . SER A 1 162 ? 13.200 -5.857 0.158 1.00 96.81 162 SER A N 1
ATOM 1271 C CA . SER A 1 162 ? 14.173 -4.960 0.802 1.00 96.81 162 SER A CA 1
ATOM 1272 C C . SER A 1 162 ? 14.228 -3.576 0.139 1.00 96.81 162 SER A C 1
ATOM 1274 O O . SER A 1 162 ? 15.001 -2.703 0.546 1.00 96.81 162 SER A O 1
ATOM 1276 N N . GLY A 1 163 ? 13.421 -3.354 -0.899 1.00 97.00 163 GLY A N 1
ATOM 1277 C CA . GLY A 1 163 ? 13.374 -2.128 -1.672 1.00 97.00 163 GLY A CA 1
ATOM 1278 C C . GLY A 1 163 ? 14.526 -1.978 -2.666 1.00 97.00 163 GLY A C 1
ATOM 1279 O O . GLY A 1 163 ? 14.791 -0.842 -3.073 1.00 97.00 163 GLY A O 1
ATOM 1280 N N . PHE A 1 164 ? 15.236 -3.039 -3.059 1.00 96.88 164 PHE A N 1
ATOM 1281 C CA . PHE A 1 164 ? 16.217 -2.996 -4.151 1.00 96.88 164 PHE A CA 1
ATOM 1282 C C . PHE A 1 164 ? 15.541 -3.138 -5.513 1.00 96.88 164 PHE A C 1
ATOM 1284 O O . PHE A 1 164 ? 14.548 -3.835 -5.654 1.00 96.88 164 PHE A O 1
ATOM 1291 N N . SER A 1 165 ? 16.083 -2.463 -6.531 1.00 96.94 165 SER A N 1
ATOM 1292 C CA . SER A 1 165 ? 15.520 -2.501 -7.885 1.00 96.94 165 SER A CA 1
ATOM 1293 C C . SER A 1 165 ? 15.797 -3.840 -8.570 1.00 96.94 165 SER A C 1
ATOM 1295 O O . SER A 1 165 ? 16.956 -4.233 -8.711 1.00 96.94 165 SER A O 1
ATOM 1297 N N . LEU A 1 166 ? 14.728 -4.500 -9.017 1.00 96.56 166 LEU A N 1
ATOM 1298 C CA . LEU A 1 166 ? 14.747 -5.684 -9.879 1.00 96.56 166 LEU A CA 1
ATOM 1299 C C . LEU A 1 166 ? 14.559 -5.303 -11.355 1.00 96.56 166 LEU A C 1
ATOM 1301 O O . LEU A 1 166 ? 15.154 -5.918 -12.240 1.00 96.56 166 LEU A O 1
ATOM 1305 N N . LEU A 1 167 ? 13.751 -4.271 -11.622 1.00 96.75 167 LEU A N 1
ATOM 1306 C CA . LEU A 1 167 ? 13.477 -3.742 -12.957 1.00 96.75 167 LEU A CA 1
ATOM 1307 C C . LEU A 1 167 ? 13.316 -2.220 -12.915 1.00 96.75 167 LEU A C 1
ATOM 1309 O O . LEU A 1 167 ? 12.654 -1.681 -12.030 1.00 96.75 167 LEU A O 1
ATOM 1313 N N . GLU A 1 168 ? 13.840 -1.543 -13.937 1.00 96.12 168 GLU A N 1
ATOM 1314 C CA . GLU A 1 168 ? 13.590 -0.128 -14.211 1.00 96.12 168 GLU A CA 1
ATOM 1315 C C . GLU A 1 168 ? 13.525 0.091 -15.731 1.00 96.12 168 GLU A C 1
ATOM 1317 O O . GLU A 1 168 ? 14.521 -0.088 -16.434 1.00 96.12 168 GLU A O 1
ATOM 1322 N N . LEU A 1 169 ? 12.348 0.449 -16.256 1.00 95.62 169 LEU A N 1
ATOM 1323 C CA . LEU A 1 169 ? 12.163 0.748 -17.685 1.00 95.62 169 LEU A CA 1
ATOM 1324 C C . LEU A 1 169 ? 12.639 2.165 -18.044 1.00 95.62 169 LEU A C 1
ATOM 1326 O O . LEU A 1 169 ? 13.071 2.416 -19.170 1.00 95.62 169 LEU A O 1
ATOM 1330 N N . GLY A 1 170 ? 12.576 3.087 -17.084 1.00 93.50 170 GLY A N 1
ATOM 1331 C CA . GLY A 1 170 ? 13.001 4.474 -17.214 1.00 93.50 170 GLY A CA 1
ATOM 1332 C C . GLY A 1 170 ? 11.959 5.391 -17.864 1.00 93.50 170 GLY A C 1
ATOM 1333 O O . GLY A 1 170 ? 11.007 4.962 -18.519 1.00 93.50 170 GLY A O 1
ATOM 1334 N N . LEU A 1 171 ? 12.159 6.703 -17.701 1.00 89.69 171 LEU A N 1
ATOM 1335 C CA . LEU A 1 171 ? 11.223 7.740 -18.166 1.00 89.69 171 LEU A CA 1
ATOM 1336 C C . LEU A 1 171 ? 11.159 7.890 -19.695 1.00 89.69 171 LEU A C 1
ATOM 1338 O O . LEU A 1 171 ? 10.225 8.503 -20.203 1.00 89.69 171 LEU A O 1
ATOM 1342 N N . GLU A 1 172 ? 12.126 7.345 -20.438 1.00 92.88 172 GLU A N 1
ATOM 1343 C CA . GLU A 1 172 ? 12.038 7.288 -21.904 1.00 92.88 172 GLU A CA 1
ATOM 1344 C C . GLU A 1 172 ? 10.960 6.298 -22.367 1.00 92.88 172 GLU A C 1
ATOM 1346 O O . GLU A 1 172 ? 10.288 6.543 -23.368 1.00 92.88 172 GLU A O 1
ATOM 1351 N N . VAL A 1 173 ? 10.774 5.202 -21.622 1.00 94.31 173 VAL A N 1
ATOM 1352 C CA . VAL A 1 173 ? 9.787 4.155 -21.918 1.00 94.31 173 VAL A CA 1
ATOM 1353 C C . VAL A 1 173 ? 8.454 4.461 -21.240 1.00 94.31 173 VAL A C 1
ATOM 1355 O O . VAL A 1 173 ? 7.404 4.371 -21.872 1.00 94.31 173 VAL A O 1
ATOM 1358 N N . VAL A 1 174 ? 8.495 4.861 -19.967 1.00 93.69 174 VAL A N 1
ATOM 1359 C CA . VAL A 1 174 ? 7.316 5.191 -19.158 1.00 93.69 174 VAL A CA 1
ATOM 1360 C C . VAL A 1 174 ? 7.459 6.615 -18.604 1.00 93.69 174 VAL A C 1
ATOM 1362 O O . VAL A 1 174 ? 7.814 6.804 -17.440 1.00 93.69 174 VAL A O 1
ATOM 1365 N N . PRO A 1 175 ? 7.193 7.655 -19.414 1.00 89.50 175 PRO A N 1
ATOM 1366 C CA . PRO A 1 175 ? 7.320 9.046 -18.969 1.00 89.50 175 PRO A CA 1
ATOM 1367 C C . PRO A 1 175 ? 6.281 9.434 -17.905 1.00 89.50 175 PRO A C 1
ATOM 1369 O O . PRO A 1 175 ? 6.510 10.347 -17.108 1.00 89.50 175 PRO A O 1
ATOM 1372 N N . HIS A 1 176 ? 5.123 8.768 -17.905 1.00 90.25 176 HIS A N 1
ATOM 1373 C CA . HIS A 1 176 ? 4.015 9.029 -16.991 1.00 90.25 176 HIS A CA 1
ATOM 1374 C C . HIS A 1 176 ? 3.139 7.775 -16.867 1.00 90.25 176 HIS A C 1
ATOM 1376 O O . HIS A 1 176 ? 2.140 7.656 -17.566 1.00 90.25 176 HIS A O 1
ATOM 1382 N N . GLY A 1 177 ? 3.529 6.836 -16.000 1.00 88.69 177 GLY A N 1
ATOM 1383 C CA . GLY A 1 177 ? 2.723 5.651 -15.711 1.00 88.69 177 GLY A CA 1
ATOM 1384 C C . GLY A 1 177 ? 1.535 6.027 -14.830 1.00 88.69 177 GLY A C 1
ATOM 1385 O O . GLY A 1 177 ? 1.674 6.151 -13.621 1.00 88.69 177 GLY A O 1
ATOM 1386 N N . GLN A 1 178 ? 0.368 6.233 -15.422 1.00 90.19 178 GLN A N 1
ATOM 1387 C CA . GLN A 1 178 ? -0.857 6.592 -14.707 1.00 90.19 178 GLN A CA 1
ATOM 1388 C C . GLN A 1 178 ? -1.504 5.384 -14.027 1.00 90.19 178 GLN A C 1
ATOM 1390 O O . GLN A 1 178 ? -2.204 5.504 -13.022 1.00 90.19 178 GLN A O 1
ATOM 1395 N N . GLU A 1 179 ? -1.320 4.200 -14.607 1.00 91.69 179 GLU A N 1
ATOM 1396 C CA . GLU A 1 179 ? -1.899 2.965 -14.098 1.00 91.69 179 GLU A CA 1
ATOM 1397 C C . GLU A 1 179 ? -0.967 1.796 -14.380 1.00 91.69 179 GLU A C 1
ATOM 1399 O O . GLU A 1 179 ? -0.458 1.650 -15.490 1.00 91.69 179 GLU A O 1
ATOM 1404 N N . VAL A 1 180 ? -0.792 0.943 -13.374 1.00 94.31 180 VAL A N 1
ATOM 1405 C CA . VAL A 1 180 ? -0.099 -0.335 -13.500 1.00 94.31 180 VAL A CA 1
ATOM 1406 C C . VAL A 1 180 ? -1.039 -1.469 -13.100 1.00 94.31 180 VAL A C 1
ATOM 1408 O O . VAL A 1 180 ? -1.848 -1.339 -12.173 1.00 94.31 180 VAL A O 1
ATOM 1411 N N . ARG A 1 181 ? -0.971 -2.570 -13.844 1.00 94.06 181 ARG A N 1
ATOM 1412 C CA . ARG A 1 181 ? -1.708 -3.812 -13.608 1.00 94.06 181 ARG A CA 1
ATOM 1413 C C . ARG A 1 181 ? -0.754 -4.981 -13.764 1.00 94.06 181 ARG A C 1
ATOM 1415 O O . ARG A 1 181 ? 0.032 -4.991 -14.709 1.00 94.06 181 ARG A O 1
ATOM 1422 N N . CYS A 1 182 ? -0.899 -5.971 -12.894 1.00 94.00 182 CYS A N 1
ATOM 1423 C CA . CYS A 1 182 ? -0.241 -7.257 -13.045 1.00 94.00 182 CYS A CA 1
ATOM 1424 C C . CYS A 1 182 ? -1.267 -8.379 -13.166 1.00 94.00 182 CYS A C 1
ATOM 1426 O O . CYS A 1 182 ? -2.354 -8.315 -12.589 1.00 94.00 182 CYS A O 1
ATOM 1428 N N . GLY A 1 183 ? -0.943 -9.380 -13.976 1.00 92.25 183 GLY A N 1
ATOM 1429 C CA . GLY A 1 183 ? -1.794 -10.543 -14.174 1.00 92.25 183 GLY A CA 1
ATOM 1430 C C . GLY A 1 183 ? -1.266 -11.468 -15.261 1.00 92.25 183 GLY A C 1
ATOM 1431 O O . GLY A 1 183 ? -0.347 -11.127 -15.994 1.00 92.25 183 GLY A O 1
ATOM 1432 N N . ASN A 1 184 ? -1.877 -12.643 -15.387 1.00 91.62 184 ASN A N 1
ATOM 1433 C CA . ASN A 1 184 ? -1.583 -13.582 -16.468 1.00 91.62 184 ASN A CA 1
ATOM 1434 C C . ASN A 1 184 ? -2.364 -13.156 -17.727 1.00 91.62 184 ASN A C 1
ATOM 1436 O O . ASN A 1 184 ? -3.508 -13.568 -17.934 1.00 91.62 184 ASN A O 1
ATOM 1440 N N . ILE A 1 185 ? -1.794 -12.225 -18.495 1.00 90.00 185 ILE A N 1
ATOM 1441 C CA . ILE A 1 185 ? -2.426 -11.606 -19.671 1.00 90.00 185 ILE A CA 1
ATOM 1442 C C . ILE A 1 185 ? -2.053 -12.390 -20.925 1.00 90.00 185 ILE A C 1
ATOM 1444 O O . ILE A 1 18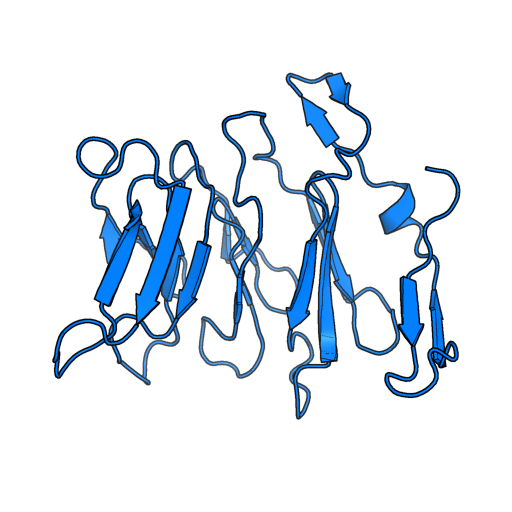5 ? -2.897 -12.645 -21.790 1.00 90.00 185 ILE A O 1
ATOM 1448 N N . PHE A 1 186 ? -0.791 -12.791 -21.011 1.00 87.50 186 PHE A N 1
ATOM 1449 C CA . PHE A 1 186 ? -0.267 -13.678 -22.026 1.00 87.50 186 PHE A CA 1
ATOM 1450 C C . PHE A 1 186 ? 0.032 -15.040 -21.400 1.00 87.50 186 PHE A C 1
ATOM 1452 O O . PHE A 1 186 ? 0.473 -15.098 -20.257 1.00 87.50 186 PHE A O 1
ATOM 1459 N N . PRO A 1 187 ? -0.160 -16.153 -22.133 1.00 83.25 187 PRO A N 1
ATOM 1460 C CA . PRO A 1 187 ? 0.219 -17.471 -21.638 1.00 83.25 187 PRO A CA 1
ATOM 1461 C C . PRO A 1 187 ? 1.728 -17.531 -21.357 1.00 83.25 187 PRO A C 1
ATOM 1463 O O . PRO A 1 187 ? 2.529 -17.760 -22.264 1.00 83.25 187 PRO A O 1
ATOM 1466 N N . ASN A 1 188 ? 2.107 -17.321 -20.100 1.00 75.25 188 ASN A N 1
ATOM 1467 C CA . ASN A 1 188 ? 3.484 -17.322 -19.628 1.00 75.25 188 ASN A CA 1
ATOM 1468 C C . ASN A 1 188 ? 3.630 -18.359 -18.497 1.00 75.25 188 ASN A C 1
ATOM 1470 O O . ASN A 1 188 ? 2.816 -18.359 -17.570 1.00 75.25 188 ASN A O 1
ATOM 1474 N N . PRO A 1 189 ? 4.610 -19.284 -18.575 1.00 71.81 189 PRO A N 1
ATOM 1475 C CA . PRO A 1 189 ? 4.863 -20.245 -17.505 1.00 71.81 189 PRO A CA 1
ATOM 1476 C C . PRO A 1 189 ? 5.560 -19.648 -16.270 1.00 71.81 189 PRO A C 1
ATOM 1478 O O . PRO A 1 189 ? 5.673 -20.360 -15.276 1.00 71.81 189 PRO A O 1
ATOM 1481 N N . THR A 1 190 ? 6.053 -18.405 -16.321 1.00 82.00 190 THR A N 1
ATOM 1482 C CA . THR A 1 190 ? 6.846 -17.785 -15.244 1.00 82.00 190 THR A CA 1
ATOM 1483 C C . THR A 1 190 ? 6.373 -16.365 -14.932 1.00 82.00 190 THR A C 1
ATOM 1485 O O . THR A 1 190 ? 6.494 -15.489 -15.792 1.00 82.00 190 THR A O 1
ATOM 1488 N N . GLY A 1 191 ? 5.891 -16.141 -13.708 1.00 87.56 191 GLY A N 1
ATOM 1489 C CA . GLY A 1 191 ? 5.505 -14.821 -13.201 1.00 87.56 191 GLY A CA 1
ATOM 1490 C C . GLY A 1 191 ? 4.254 -14.205 -13.839 1.00 87.56 191 GLY A C 1
ATOM 1491 O O . GLY A 1 191 ? 3.536 -14.837 -14.622 1.00 87.56 191 GLY A O 1
ATOM 1492 N N . LEU A 1 192 ? 3.990 -12.948 -13.478 1.00 93.25 192 LEU A N 1
ATOM 1493 C CA . LEU A 1 192 ? 2.883 -12.129 -13.966 1.00 93.25 192 LEU A CA 1
ATOM 1494 C C . LEU A 1 192 ? 3.352 -11.137 -15.036 1.00 93.25 192 LEU A C 1
ATOM 1496 O O . LEU A 1 192 ? 4.410 -10.515 -14.934 1.00 93.25 192 LEU A O 1
ATOM 1500 N N . ASP A 1 193 ? 2.512 -10.902 -16.041 1.00 93.81 193 ASP A N 1
ATOM 1501 C CA . ASP A 1 193 ? 2.730 -9.800 -16.971 1.00 93.81 193 ASP A CA 1
ATOM 1502 C C . ASP A 1 193 ? 2.447 -8.472 -16.269 1.00 93.81 193 ASP A C 1
ATOM 1504 O O . ASP A 1 193 ? 1.449 -8.339 -15.560 1.00 93.81 193 ASP A O 1
ATOM 1508 N N . MET A 1 194 ? 3.290 -7.469 -16.513 1.00 93.88 194 MET A N 1
ATOM 1509 C CA . MET A 1 194 ? 3.066 -6.092 -16.077 1.00 93.88 194 MET A CA 1
ATOM 1510 C C . MET A 1 194 ? 2.621 -5.240 -17.268 1.00 93.88 194 MET A C 1
ATOM 1512 O O . MET A 1 194 ? 3.333 -5.128 -18.266 1.00 93.88 194 MET A O 1
ATOM 1516 N N . VAL A 1 195 ? 1.457 -4.601 -17.151 1.00 94.12 195 VAL A N 1
ATOM 1517 C CA . VAL A 1 195 ? 0.954 -3.615 -18.115 1.00 94.12 195 VAL A CA 1
ATOM 1518 C C . VAL A 1 195 ? 0.905 -2.253 -17.453 1.00 94.12 195 VAL A C 1
ATOM 1520 O O . VAL A 1 195 ? 0.337 -2.094 -16.374 1.00 94.12 195 VAL A O 1
ATOM 1523 N N . ILE A 1 196 ? 1.478 -1.267 -18.135 1.00 94.12 196 ILE A N 1
ATOM 1524 C CA . ILE A 1 196 ? 1.569 0.110 -17.669 1.00 94.12 196 ILE A CA 1
ATOM 1525 C C . ILE A 1 196 ? 1.139 1.070 -18.779 1.00 94.12 196 ILE A C 1
ATOM 1527 O O . ILE A 1 196 ? 1.476 0.852 -19.946 1.00 94.12 196 ILE A O 1
ATOM 1531 N N . ARG A 1 197 ? 0.357 2.096 -18.427 1.00 86.94 197 ARG A N 1
ATOM 1532 C CA . ARG A 1 197 ? -0.124 3.135 -19.353 1.00 86.94 197 ARG A CA 1
ATOM 1533 C C . ARG A 1 197 ? 0.107 4.529 -18.811 1.00 86.94 197 ARG A C 1
ATOM 1535 O O . ARG A 1 197 ? 0.014 4.673 -17.572 1.00 86.94 197 ARG A O 1
#

Foldseek 3Di:
DPWDKDFDADPPPRHTPDIDTDVCQVPDFADEPNHTDRWPVVLWDKDFWFLPLDPDGQKIWIDIHQKIWTAGNNRHTLDMDGHPQRYPPQHFESYWEWDWQALPSTIWIHRAQWIAHSNRDTLGHHDDAGQFHDWYWAQAFVDPPQGTWIFTQGQTWIAHSSRHTPDGNGCVRRVHFNDWDWAPPDPDPTGTDIDTD